Protein AF-A0A6N7E2S0-F1 (afdb_monomer)

pLDDT: mean 85.27, std 14.01, range [38.06, 98.56]

Radius of gyration: 25.87 Å; Cα contacts (8 Å, |Δi|>4): 387; chains: 1; bounding box: 48×72×71 Å

Mean predicted aligned error: 9.79 Å

Solvent-accessible surface area (backbone atoms only — not comparable to full-atom values): 15700 Å² total; per-residue (Å²): 113,74,71,59,54,52,53,56,53,53,55,59,57,65,67,62,62,73,73,77,69,73,84,81,82,52,72,70,38,47,31,33,34,60,43,82,45,88,30,70,85,23,30,22,38,38,34,27,32,28,68,41,76,43,97,89,60,28,34,32,25,41,54,78,48,70,50,85,25,82,53,61,70,76,70,43,47,59,34,22,24,50,99,86,67,46,78,66,82,51,63,16,62,67,74,55,52,91,58,70,87,60,70,78,40,90,48,43,32,32,41,38,59,49,92,39,54,40,89,47,52,92,93,61,84,82,83,60,57,63,59,52,33,51,51,53,53,52,38,55,74,69,65,44,84,93,71,53,63,66,60,53,52,48,32,45,54,43,24,53,76,58,75,43,50,57,42,40,70,23,48,52,48,53,43,37,48,51,56,19,44,27,42,91,85,79,61,50,70,52,56,48,32,66,17,37,67,34,44,37,54,39,50,55,50,52,52,48,55,37,67,77,32,61,65,54,37,53,50,62,68,36,95,77,57,60,60,70,68,34,55,75,32,40,37,47,36,40,38,46,54,39,51,51,51,50,49,55,52,50,52,54,42,68,73,47,76,46,86,84,26,58,68,66,45,49,51,47,38,54,50,52,42,43,75,70,71,50,89,129

Secondary structure (DSSP, 8-state):
-HHHHHHHHHHHHHT---------PPTT-EEEEEE--SSGGG-EEEEEEEEEE-TTSPEEEEEEEEE--TTTTTSSEEEEE-TTS-EEEEEHHHHH-S-TT----TTEEEEE-GGGEEE--TT-----HHHHHHHHHHHHHTT-TT--HHHHHHHHHHHHHTT-GGGHHHHHHHHHHHHHHB-TTT-PBPPHHHHHHHHHHHHHHHHHHHHH-HHHHHHHT-SS--HHHHHT-HHHHHHHHHHHHHHHHHHHHHHS--TTS-HHHHHHHHHHHHHHT---

Nearest PDB structures (foldseek):
  6w2v-assembly1_A  TM=3.972E-01  e=3.645E+00  synthetic construct
  8rqj-assembly1_A  TM=4.036E-01  e=6.658E+00  Thermochaetoides thermophila
  8pbw-assembly1_B  TM=3.859E-01  e=8.557E+00  Thermochaetoides thermophila

Sequence (280 aa):
MKKILMFSLLSVMLTAVSSAYAQQFKVNDTILIAFPANNIKDDAYIVGVVRKIRPNGDYQIAVQDFVEGHDYGISCQPIAVNSEGQDTGQSGWQIWGKDHTKLRTQGLDYIVPAKRAMPLRIGQLNFIDRYNVYVLYSRWKSNAPVLSIDRIKTAENDAKMAGISPMIPALEIAILDRQSYYDKVTGIPYQPEESIPHLVKLFDYIQTQLKQDPELNKLWRAKKRDWKKINESMKTYFLVDAIDQAVSNAEGCLSEDTEKADPKELKKLKSQLKALGIKI

Structure (mmCIF, N/CA/C/O backbone):
data_AF-A0A6N7E2S0-F1
#
_entry.id   AF-A0A6N7E2S0-F1
#
loop_
_atom_site.group_PDB
_atom_site.id
_atom_site.type_symbol
_atom_site.label_atom_id
_atom_site.label_alt_id
_atom_site.label_comp_id
_ato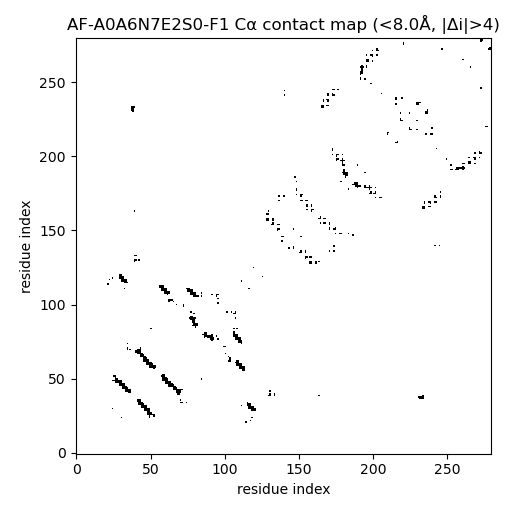m_site.label_asym_id
_atom_site.label_entity_id
_atom_site.label_seq_id
_atom_site.pdbx_PDB_ins_code
_atom_site.Cartn_x
_atom_site.Cartn_y
_atom_site.Cartn_z
_atom_site.occupancy
_atom_site.B_iso_or_equiv
_atom_site.auth_seq_id
_atom_site.auth_comp_id
_atom_site.auth_asym_id
_atom_site.auth_atom_id
_atom_site.pdbx_PDB_model_num
ATOM 1 N N . MET A 1 1 ? 13.378 54.778 -33.443 1.00 52.12 1 MET A N 1
ATOM 2 C CA . MET A 1 1 ? 14.353 53.658 -33.465 1.00 52.12 1 MET A CA 1
ATOM 3 C C . MET A 1 1 ? 14.404 52.853 -32.161 1.00 52.12 1 MET A C 1
ATOM 5 O O . MET A 1 1 ? 14.287 51.641 -32.244 1.00 52.12 1 MET A O 1
ATOM 9 N N . LYS A 1 2 ? 14.468 53.463 -30.962 1.00 49.75 2 LYS A N 1
ATOM 10 C CA . LYS A 1 2 ? 14.503 52.716 -29.677 1.00 49.75 2 LYS A CA 1
ATOM 11 C C . LYS A 1 2 ? 13.300 51.783 -29.411 1.00 49.75 2 LYS A C 1
ATOM 13 O O . LYS A 1 2 ? 13.490 50.702 -28.872 1.00 49.75 2 LYS A O 1
ATOM 18 N N . LYS A 1 3 ? 12.081 52.154 -29.831 1.00 49.88 3 LYS A N 1
ATOM 19 C CA . LYS A 1 3 ? 10.871 51.321 -29.642 1.00 49.88 3 LYS A CA 1
ATOM 20 C C . LYS A 1 3 ? 10.809 50.083 -30.551 1.00 49.88 3 LYS A C 1
ATOM 22 O O . LYS A 1 3 ? 10.234 49.081 -30.154 1.00 49.88 3 LYS A O 1
ATOM 27 N N . ILE A 1 4 ? 11.430 50.141 -31.733 1.00 54.78 4 ILE A N 1
ATOM 28 C CA . ILE A 1 4 ? 11.473 49.010 -32.676 1.00 54.78 4 ILE A CA 1
ATOM 29 C C . ILE A 1 4 ? 12.497 47.975 -32.190 1.00 54.78 4 ILE A C 1
ATOM 31 O O . ILE A 1 4 ? 12.202 46.788 -32.179 1.00 54.78 4 ILE A O 1
ATOM 35 N N . LEU A 1 5 ? 13.638 48.431 -31.654 1.00 52.94 5 LEU A N 1
ATOM 36 C CA . LEU A 1 5 ? 14.648 47.549 -31.059 1.00 52.94 5 LEU A CA 1
ATOM 37 C C . LEU A 1 5 ? 14.128 46.783 -29.824 1.00 52.94 5 LEU A C 1
ATOM 39 O O . LEU A 1 5 ? 14.454 45.612 -29.655 1.00 52.94 5 LEU A O 1
ATOM 43 N N . MET A 1 6 ? 13.293 47.414 -28.985 1.00 51.22 6 MET A N 1
ATOM 44 C CA . MET A 1 6 ? 12.678 46.746 -27.823 1.00 51.22 6 MET A CA 1
ATOM 45 C C . MET A 1 6 ? 11.666 45.665 -28.221 1.00 51.22 6 MET A C 1
ATOM 47 O O . MET A 1 6 ? 11.603 44.632 -27.562 1.00 51.22 6 MET A O 1
ATOM 51 N N . PHE A 1 7 ? 10.906 45.863 -29.303 1.00 54.53 7 PHE A N 1
ATOM 52 C CA . PHE A 1 7 ? 9.959 44.852 -29.789 1.00 54.53 7 PHE A CA 1
ATOM 53 C C . PHE A 1 7 ? 10.671 43.646 -30.417 1.00 54.53 7 PHE A C 1
ATOM 55 O O . PHE A 1 7 ? 10.254 42.506 -30.210 1.00 54.53 7 PHE A O 1
ATOM 62 N N . SER A 1 8 ? 11.790 43.868 -31.112 1.00 56.91 8 SER A N 1
ATOM 63 C CA . SER A 1 8 ? 12.621 42.784 -31.650 1.00 56.91 8 SER A CA 1
ATOM 64 C C . SER A 1 8 ? 13.270 41.943 -30.544 1.00 56.91 8 SER A C 1
ATOM 66 O O . SER A 1 8 ? 13.292 40.720 -30.649 1.00 56.91 8 SER A O 1
ATOM 68 N N . LEU A 1 9 ? 13.731 42.569 -29.453 1.00 53.62 9 LEU A N 1
ATOM 69 C CA . LEU A 1 9 ? 14.332 41.850 -28.321 1.00 53.62 9 LEU A CA 1
ATOM 70 C C . LEU A 1 9 ? 13.310 40.994 -27.552 1.00 53.62 9 LEU A C 1
ATOM 72 O O . LEU A 1 9 ? 13.627 39.883 -27.133 1.00 53.62 9 LEU A O 1
ATOM 76 N N . LEU A 1 10 ? 12.074 41.487 -27.403 1.00 53.94 10 LEU A N 1
ATOM 77 C CA . LEU A 1 10 ? 11.001 40.757 -26.720 1.00 53.94 10 LEU A CA 1
ATOM 78 C C . LEU A 1 10 ? 10.537 39.532 -27.528 1.00 53.94 10 LEU A C 1
ATOM 80 O O . LEU A 1 10 ? 10.230 38.489 -26.958 1.00 53.94 10 LEU A O 1
ATOM 84 N N . SER A 1 11 ? 10.559 39.635 -28.860 1.00 56.00 11 SER A N 1
ATOM 85 C CA . SER A 1 11 ? 10.184 38.547 -29.776 1.00 56.00 11 SER A CA 1
ATOM 86 C C . SER A 1 11 ? 11.201 37.397 -29.762 1.00 56.00 11 SER A C 1
ATOM 88 O O . SER A 1 11 ? 10.815 36.234 -29.815 1.00 56.00 11 SER A O 1
ATOM 90 N N . VAL A 1 12 ? 12.496 37.712 -29.628 1.00 55.66 12 VAL A N 1
ATOM 91 C CA . VAL A 1 12 ? 13.579 36.714 -29.531 1.00 55.66 12 VAL A CA 1
ATOM 92 C C . VAL A 1 12 ? 13.605 36.038 -28.152 1.00 55.66 12 VAL A C 1
ATOM 94 O O . VAL A 1 12 ? 13.902 34.847 -28.057 1.00 55.66 12 VAL A O 1
ATOM 97 N N . MET A 1 13 ? 13.221 36.745 -27.081 1.00 50.50 13 MET A N 1
ATOM 98 C CA . MET A 1 13 ? 13.070 36.126 -25.756 1.00 50.50 13 MET A CA 1
ATOM 99 C C . MET A 1 13 ? 11.834 35.222 -25.643 1.00 50.50 13 MET A C 1
ATOM 101 O O . MET A 1 13 ? 11.891 34.229 -24.923 1.00 50.50 13 MET A O 1
ATOM 105 N N . LEU A 1 14 ? 10.756 35.487 -26.392 1.00 49.88 14 LEU A N 1
ATOM 106 C CA . LEU A 1 14 ? 9.590 34.594 -26.432 1.00 49.88 14 LEU A CA 1
ATOM 107 C C . LEU A 1 14 ? 9.806 33.314 -27.252 1.00 49.88 14 LEU A C 1
ATOM 109 O O . LEU A 1 14 ? 9.026 32.385 -27.101 1.00 49.88 14 LEU A O 1
ATOM 113 N N . THR A 1 15 ? 10.848 33.214 -28.080 1.00 48.97 15 THR A N 1
ATOM 114 C CA . THR A 1 15 ? 11.211 31.954 -28.765 1.00 48.97 15 THR A CA 1
ATOM 115 C C . THR A 1 15 ? 12.178 31.083 -27.965 1.00 48.97 15 THR A C 1
ATOM 117 O O . THR A 1 15 ? 12.419 29.939 -28.333 1.00 48.97 15 THR A O 1
ATOM 120 N N . ALA A 1 16 ? 12.699 31.594 -26.847 1.00 45.31 16 ALA A N 1
ATOM 121 C CA . ALA A 1 16 ? 13.483 30.829 -25.883 1.00 45.31 16 ALA A CA 1
ATOM 122 C C . ALA A 1 16 ? 12.598 30.184 -24.800 1.00 45.31 16 ALA A C 1
ATOM 124 O O . ALA A 1 16 ? 13.078 29.883 -23.704 1.00 45.31 16 ALA A O 1
ATOM 125 N N . VAL A 1 17 ? 11.309 29.940 -25.092 1.00 44.56 17 VAL A N 1
ATOM 126 C CA . VAL A 1 17 ? 10.555 28.934 -24.337 1.00 44.56 17 VAL A CA 1
ATOM 127 C C . VAL A 1 17 ? 11.281 27.636 -24.613 1.00 44.56 17 VAL A C 1
ATOM 129 O O . VAL A 1 17 ? 11.235 27.105 -25.719 1.00 44.56 17 VAL A O 1
ATOM 132 N N . SER A 1 18 ? 12.046 27.202 -23.620 1.00 38.62 18 SER A N 1
ATOM 133 C CA . SER A 1 18 ? 12.732 25.929 -23.627 1.00 38.62 18 SER A CA 1
ATOM 134 C C . SER A 1 18 ? 11.681 24.883 -23.957 1.00 38.62 18 SER A C 1
ATOM 136 O O . SER A 1 18 ? 10.869 24.527 -23.105 1.00 38.62 18 SER A O 1
ATOM 138 N N . SER A 1 19 ? 11.652 24.423 -25.208 1.00 39.06 19 SER A N 1
ATOM 139 C CA . SER A 1 19 ? 11.077 23.131 -25.522 1.00 39.06 19 SER A CA 1
ATOM 140 C C . SER A 1 19 ? 11.798 22.196 -24.572 1.00 39.06 19 SER A C 1
ATOM 142 O O . SER A 1 19 ? 13.008 22.011 -24.706 1.00 39.06 19 SER A O 1
ATOM 144 N N . ALA A 1 20 ? 11.097 21.750 -23.529 1.00 38.06 20 ALA A N 1
ATOM 145 C CA . ALA A 1 20 ? 11.575 20.729 -22.625 1.00 38.06 20 ALA A CA 1
ATOM 146 C C . ALA A 1 20 ? 11.916 19.548 -23.529 1.00 38.06 20 ALA A C 1
ATOM 148 O O . ALA A 1 20 ? 11.024 18.832 -23.982 1.00 38.06 20 ALA A O 1
ATOM 149 N N . TYR A 1 21 ? 13.185 19.453 -23.929 1.00 42.97 21 TYR A N 1
ATOM 150 C CA . TYR A 1 21 ? 13.652 18.407 -24.811 1.00 42.97 21 TYR A CA 1
ATOM 151 C C . TYR A 1 21 ? 13.386 17.127 -24.038 1.00 42.97 21 TYR A C 1
ATOM 153 O O . TYR A 1 21 ? 14.026 16.879 -23.015 1.00 42.97 21 TYR A O 1
ATOM 161 N N . ALA A 1 22 ? 12.383 16.365 -24.483 1.00 52.69 22 ALA A N 1
ATOM 162 C CA . ALA A 1 22 ? 12.165 15.016 -24.003 1.00 52.69 22 ALA A CA 1
ATOM 163 C C . ALA A 1 22 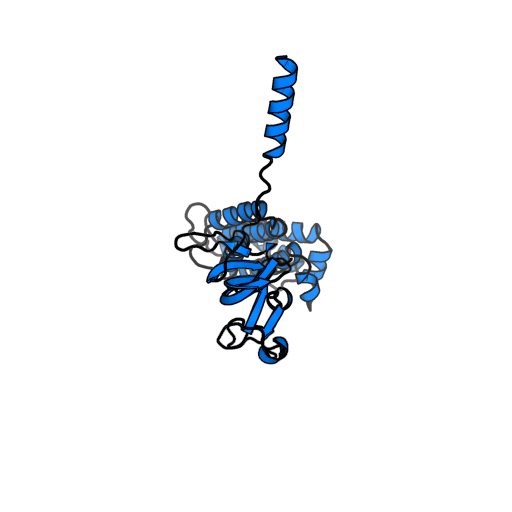? 13.526 14.327 -24.057 1.00 52.69 22 ALA A C 1
ATOM 165 O O . ALA A 1 22 ? 14.177 14.328 -25.104 1.00 52.69 22 ALA A O 1
ATOM 166 N N . GLN A 1 23 ? 14.007 13.866 -22.905 1.00 63.34 23 GLN A N 1
ATOM 167 C CA . GLN A 1 23 ? 15.362 13.361 -22.794 1.00 63.34 23 GLN A CA 1
ATOM 168 C C . GLN A 1 23 ? 15.546 12.209 -23.790 1.00 63.34 23 GLN A C 1
ATOM 170 O O . GLN A 1 23 ? 14.876 11.182 -23.695 1.00 63.34 23 GLN A O 1
ATOM 175 N N . GLN A 1 24 ? 16.411 12.413 -24.785 1.00 77.00 24 GLN A N 1
ATOM 176 C CA . GLN A 1 24 ? 16.708 11.403 -25.794 1.00 77.00 24 GLN A CA 1
ATOM 177 C C . GLN A 1 24 ? 17.819 10.500 -25.264 1.00 77.00 24 GLN A C 1
ATOM 179 O O . GLN A 1 24 ? 18.938 10.959 -25.022 1.00 77.00 24 GLN A O 1
ATOM 184 N N . PHE A 1 25 ? 17.492 9.227 -25.060 1.00 89.62 25 PHE A N 1
ATOM 185 C CA . PHE A 1 25 ? 18.454 8.205 -24.656 1.00 89.62 25 PHE A CA 1
ATOM 186 C C . PHE A 1 25 ? 19.205 7.670 -25.873 1.00 89.62 25 PHE A C 1
ATOM 188 O O . PHE A 1 25 ? 18.681 7.655 -26.988 1.00 89.62 25 PHE A O 1
ATOM 195 N N . LYS A 1 26 ? 20.442 7.229 -25.662 1.00 92.12 26 LYS A N 1
ATOM 196 C CA . LYS A 1 26 ? 21.287 6.600 -26.679 1.00 92.12 26 LYS A CA 1
ATOM 197 C C . LYS A 1 26 ? 21.272 5.086 -26.521 1.00 92.12 26 LYS A C 1
ATOM 199 O O . LYS A 1 26 ? 20.950 4.554 -25.464 1.00 92.12 26 LYS A O 1
ATOM 204 N N . VAL A 1 27 ? 21.668 4.386 -27.581 1.00 92.56 27 VAL A N 1
ATOM 205 C CA . VAL A 1 27 ? 21.967 2.952 -27.490 1.00 92.56 27 VAL A CA 1
ATOM 206 C C . VAL A 1 27 ? 23.036 2.731 -26.415 1.00 92.56 27 VAL A C 1
ATOM 208 O O . VAL A 1 27 ? 24.017 3.471 -26.352 1.00 92.56 27 VAL A O 1
ATOM 211 N N . ASN A 1 28 ? 22.829 1.701 -25.599 1.00 92.19 28 ASN A N 1
ATOM 212 C CA . ASN A 1 28 ? 23.569 1.321 -24.398 1.00 92.19 28 ASN A CA 1
ATOM 213 C C . ASN A 1 28 ? 23.350 2.191 -23.150 1.00 92.19 28 ASN A C 1
ATOM 215 O O . ASN A 1 28 ? 23.947 1.889 -22.118 1.00 92.19 28 ASN A O 1
ATOM 219 N N . ASP A 1 29 ? 22.476 3.201 -23.186 1.00 92.38 29 ASP A N 1
ATOM 220 C CA . ASP A 1 29 ? 22.072 3.883 -21.953 1.00 92.38 29 ASP A CA 1
ATOM 221 C C . ASP A 1 29 ? 21.246 2.937 -21.068 1.00 92.38 29 ASP A C 1
ATOM 223 O O . ASP A 1 29 ? 20.324 2.263 -21.543 1.00 92.38 29 ASP A O 1
ATOM 227 N N . THR A 1 30 ? 21.544 2.930 -19.767 1.00 92.25 30 THR A N 1
ATOM 228 C CA . THR A 1 30 ? 20.662 2.347 -18.752 1.00 92.25 30 THR A CA 1
ATOM 229 C C . THR A 1 30 ? 19.558 3.345 -18.412 1.00 92.25 30 THR A C 1
ATOM 231 O O . THR A 1 30 ? 19.814 4.509 -18.087 1.00 92.25 30 THR A O 1
ATOM 234 N N . ILE A 1 31 ? 18.315 2.880 -18.476 1.00 91.44 31 ILE A N 1
ATOM 235 C CA . ILE A 1 31 ? 17.121 3.683 -18.228 1.00 91.44 31 ILE A CA 1
ATOM 236 C C . ILE A 1 31 ? 16.195 2.992 -17.230 1.00 91.44 31 ILE A C 1
ATOM 238 O O . ILE A 1 31 ? 16.141 1.764 -17.147 1.00 91.44 31 ILE A O 1
ATOM 242 N N . LEU A 1 32 ? 15.455 3.806 -16.481 1.00 89.69 32 LEU A N 1
ATOM 243 C CA . LEU A 1 32 ? 14.336 3.382 -15.646 1.00 89.69 32 LEU A CA 1
ATOM 244 C C . LEU A 1 32 ? 13.040 3.625 -16.422 1.00 89.69 32 LEU A C 1
ATOM 246 O O . LEU A 1 32 ? 12.856 4.703 -16.980 1.00 89.69 32 LEU A O 1
ATOM 250 N N . ILE A 1 33 ? 12.131 2.659 -16.443 1.00 87.88 33 ILE A N 1
ATOM 251 C CA . ILE A 1 33 ? 10.822 2.788 -17.078 1.00 87.88 33 ILE A CA 1
ATOM 252 C C . ILE A 1 33 ? 9.744 2.596 -16.022 1.00 87.88 33 ILE A C 1
ATOM 254 O O . ILE A 1 33 ? 9.699 1.552 -15.372 1.00 87.88 33 ILE A O 1
ATOM 258 N N . ALA A 1 34 ? 8.880 3.597 -15.867 1.00 84.50 34 ALA A N 1
ATOM 259 C CA . ALA A 1 34 ? 7.784 3.567 -14.906 1.00 84.50 34 ALA A CA 1
ATOM 260 C C . ALA A 1 34 ? 6.457 3.182 -15.573 1.00 84.50 34 ALA A C 1
ATOM 262 O O . ALA A 1 34 ? 6.039 3.784 -16.569 1.00 84.50 34 ALA A O 1
ATOM 263 N N . PHE A 1 35 ? 5.763 2.213 -14.980 1.00 81.19 35 PHE A N 1
ATOM 264 C CA . PHE A 1 35 ? 4.442 1.747 -15.390 1.00 81.19 35 PHE A CA 1
ATOM 265 C C . PHE A 1 35 ? 3.449 1.954 -14.244 1.00 81.19 35 PHE A C 1
ATOM 267 O O . PHE A 1 35 ? 3.116 0.999 -13.542 1.00 81.19 35 PHE A O 1
ATOM 274 N N . PRO A 1 36 ? 2.998 3.203 -14.012 1.00 77.12 36 PRO A N 1
ATOM 275 C CA . PRO A 1 36 ? 2.003 3.460 -12.986 1.00 77.12 36 PRO A CA 1
ATOM 276 C C . PRO A 1 36 ? 0.673 2.823 -13.393 1.00 77.12 36 PRO A C 1
ATOM 278 O O . PRO A 1 36 ? 0.191 3.043 -14.509 1.00 77.12 36 PRO A O 1
ATOM 281 N N . ALA A 1 37 ? 0.084 2.071 -12.474 1.00 78.50 37 ALA A N 1
ATOM 282 C CA . ALA A 1 37 ? -1.241 1.496 -12.608 1.00 78.50 37 ALA A CA 1
ATOM 283 C C . ALA A 1 37 ? -2.286 2.384 -11.910 1.00 78.50 37 ALA A C 1
ATOM 285 O O . ALA A 1 37 ? -1.973 3.323 -11.164 1.00 78.50 37 ALA A O 1
ATOM 286 N N . ASN A 1 38 ? -3.565 2.072 -12.133 1.00 76.75 38 ASN A N 1
ATOM 287 C CA . ASN A 1 38 ? -4.661 2.725 -11.410 1.00 76.75 38 ASN A CA 1
ATOM 288 C C . ASN A 1 38 ? -4.583 2.446 -9.901 1.00 76.75 38 ASN A C 1
ATOM 290 O O . ASN A 1 38 ? -4.895 3.319 -9.092 1.00 76.75 38 ASN A O 1
ATOM 294 N N . ASN A 1 39 ? -4.148 1.240 -9.529 1.00 81.81 39 ASN A N 1
ATOM 295 C CA . ASN A 1 39 ? -3.872 0.852 -8.155 1.00 81.81 39 ASN A CA 1
ATOM 296 C C . ASN A 1 39 ? -2.362 0.695 -7.968 1.00 81.81 39 ASN A C 1
ATOM 298 O O . ASN A 1 39 ? -1.724 -0.117 -8.626 1.00 81.81 39 ASN A O 1
ATOM 302 N N . ILE A 1 40 ? -1.800 1.461 -7.041 1.00 83.25 40 ILE A N 1
ATOM 303 C CA . ILE A 1 40 ? -0.356 1.559 -6.820 1.00 83.25 40 ILE A CA 1
ATOM 304 C C . ILE A 1 40 ? 0.337 0.240 -6.469 1.00 83.25 40 ILE A C 1
ATOM 306 O O . ILE A 1 40 ? 1.521 0.083 -6.743 1.00 83.25 40 ILE A O 1
ATOM 310 N N . LYS A 1 41 ? -0.385 -0.718 -5.871 1.00 80.19 41 LYS A N 1
ATOM 311 C CA . LYS A 1 41 ? 0.162 -2.046 -5.548 1.00 80.19 41 LYS A CA 1
ATOM 312 C C . LYS A 1 41 ? 0.568 -2.816 -6.811 1.00 80.19 41 LYS A C 1
ATOM 314 O O . LYS A 1 41 ? 1.289 -3.803 -6.730 1.00 80.19 41 LYS A O 1
ATOM 319 N N . ASP A 1 42 ? 0.029 -2.382 -7.949 1.00 78.50 42 ASP A N 1
ATOM 320 C CA . ASP A 1 42 ? 0.222 -2.964 -9.264 1.00 78.50 42 ASP A CA 1
ATOM 321 C C . ASP A 1 42 ? 1.180 -2.128 -10.126 1.00 78.50 42 ASP A C 1
ATOM 323 O O . ASP A 1 42 ? 1.437 -2.512 -11.268 1.00 78.50 42 ASP A O 1
ATOM 327 N N . ASP A 1 43 ? 1.718 -1.018 -9.592 1.00 80.25 43 ASP A N 1
ATOM 328 C CA . ASP A 1 43 ? 2.776 -0.251 -10.249 1.00 80.25 43 ASP A CA 1
ATOM 329 C C . ASP A 1 43 ? 3.973 -1.173 -10.515 1.00 80.25 43 ASP A C 1
ATOM 331 O O . ASP A 1 43 ? 4.419 -1.911 -9.636 1.00 80.25 43 ASP A O 1
ATOM 335 N N . ALA A 1 44 ? 4.522 -1.091 -11.723 1.00 81.00 44 ALA A N 1
ATOM 336 C CA . ALA A 1 44 ? 5.714 -1.833 -12.107 1.00 81.00 44 ALA A CA 1
ATOM 337 C C . ALA A 1 44 ? 6.816 -0.885 -12.578 1.00 81.00 44 ALA A C 1
ATOM 339 O O . ALA A 1 44 ? 6.562 0.199 -13.116 1.00 81.00 44 ALA A O 1
ATOM 340 N N . TYR A 1 45 ? 8.060 -1.320 -12.407 1.00 83.94 45 TYR A N 1
ATOM 341 C CA . TYR A 1 45 ? 9.234 -0.567 -12.829 1.00 83.94 45 TYR A CA 1
ATOM 342 C C . TYR A 1 45 ? 10.219 -1.508 -13.500 1.00 83.94 45 TYR A C 1
ATOM 344 O O . TYR A 1 45 ? 10.442 -2.616 -13.018 1.00 83.94 45 TYR A O 1
ATOM 352 N N . ILE A 1 46 ? 10.815 -1.066 -14.601 1.00 87.00 46 ILE A N 1
ATOM 353 C CA . ILE A 1 46 ? 11.841 -1.821 -15.318 1.00 87.00 46 ILE A CA 1
ATOM 354 C C . ILE A 1 46 ? 13.127 -1.007 -15.325 1.00 87.00 46 ILE A C 1
ATOM 356 O O . ILE A 1 46 ? 13.111 0.178 -15.648 1.00 87.00 46 ILE A O 1
ATOM 360 N N . VAL A 1 47 ? 14.245 -1.659 -15.031 1.00 89.69 47 VAL A N 1
ATOM 361 C CA . VAL A 1 47 ? 15.580 -1.170 -15.369 1.00 89.69 47 VAL A CA 1
ATOM 362 C C . VAL A 1 47 ? 16.039 -1.917 -16.612 1.00 89.69 47 VAL A C 1
ATOM 364 O O . VAL A 1 47 ? 16.105 -3.148 -16.626 1.00 89.69 47 VAL A O 1
ATOM 367 N N . GLY A 1 48 ? 16.338 -1.177 -17.675 1.00 90.94 48 GLY A N 1
ATOM 368 C CA . GLY A 1 48 ? 16.725 -1.759 -18.954 1.00 90.94 48 GLY A CA 1
ATOM 369 C C . GLY A 1 48 ? 17.833 -0.989 -19.649 1.00 90.94 48 GLY A C 1
ATOM 370 O O . GLY A 1 48 ? 18.082 0.177 -19.356 1.00 90.94 48 GLY A O 1
ATOM 371 N N . VAL A 1 49 ? 18.489 -1.658 -20.594 1.00 93.56 49 VAL A N 1
ATOM 372 C CA . VAL A 1 49 ? 19.503 -1.064 -21.470 1.00 93.56 49 VAL A CA 1
ATOM 373 C C . VAL A 1 49 ? 18.902 -0.852 -22.845 1.00 93.56 49 VAL A C 1
ATOM 375 O O . VAL A 1 49 ? 18.378 -1.794 -23.441 1.00 93.56 49 VAL A O 1
ATOM 378 N N . VAL A 1 50 ? 19.004 0.368 -23.369 1.00 93.69 50 VAL A N 1
ATOM 379 C CA . VAL A 1 50 ? 18.531 0.696 -24.717 1.00 93.69 50 VAL A CA 1
ATOM 380 C C . VAL A 1 50 ? 19.361 -0.064 -25.748 1.00 93.69 50 VAL A C 1
ATOM 382 O O . VAL A 1 50 ? 20.560 0.153 -25.883 1.00 93.69 50 VAL A O 1
ATOM 385 N N . ARG A 1 51 ? 18.721 -0.941 -26.519 1.00 93.12 51 ARG A N 1
ATOM 386 C CA . ARG A 1 51 ? 19.342 -1.657 -27.643 1.00 93.12 51 ARG A CA 1
ATOM 387 C C . ARG A 1 51 ? 19.138 -0.926 -28.957 1.00 93.12 51 ARG A C 1
ATOM 389 O O . ARG A 1 51 ? 20.047 -0.857 -29.779 1.00 93.12 51 ARG A O 1
ATOM 396 N N . LYS A 1 52 ? 17.950 -0.352 -29.147 1.00 92.44 52 LYS A N 1
ATOM 397 C CA . LYS A 1 52 ? 17.584 0.349 -30.378 1.00 92.44 52 LYS A CA 1
ATOM 398 C C . LYS A 1 52 ? 16.568 1.449 -30.098 1.00 92.44 52 LYS A C 1
ATOM 400 O O . LYS A 1 52 ? 15.692 1.296 -29.252 1.00 92.44 52 LYS A O 1
ATOM 405 N N . ILE A 1 53 ? 16.666 2.534 -30.859 1.00 92.31 53 ILE A N 1
ATOM 406 C CA . ILE A 1 53 ? 15.652 3.590 -30.922 1.00 92.31 53 ILE A CA 1
ATOM 407 C C . ILE A 1 53 ? 14.788 3.304 -32.153 1.00 92.31 53 ILE A C 1
ATOM 409 O O . ILE A 1 53 ? 15.305 3.167 -33.266 1.00 92.31 53 ILE A O 1
ATOM 413 N N . ARG A 1 54 ? 13.483 3.121 -31.954 1.00 89.81 54 ARG A N 1
ATOM 414 C CA . ARG A 1 54 ? 12.521 2.818 -33.021 1.00 89.81 54 ARG A CA 1
ATOM 415 C C . ARG A 1 54 ? 12.183 4.100 -33.811 1.00 89.81 54 ARG A C 1
ATOM 417 O O . ARG A 1 54 ? 12.305 5.198 -33.270 1.00 89.81 54 ARG A O 1
ATOM 424 N N . PRO A 1 55 ? 11.703 3.999 -35.068 1.00 89.56 55 PRO A N 1
ATOM 425 C CA . PRO A 1 55 ? 11.339 5.174 -35.874 1.00 89.56 55 PRO A CA 1
ATOM 426 C C . PRO A 1 55 ? 10.254 6.064 -35.252 1.00 89.56 55 PRO A C 1
ATOM 428 O O . PRO A 1 55 ? 10.225 7.263 -35.503 1.00 89.56 55 PRO A O 1
ATOM 431 N N . ASN A 1 56 ? 9.372 5.487 -34.430 1.00 87.88 56 ASN A N 1
ATOM 432 C CA . ASN A 1 56 ? 8.335 6.212 -33.693 1.00 87.88 56 ASN A CA 1
ATOM 433 C C . ASN A 1 56 ? 8.858 6.897 -32.411 1.00 87.88 56 ASN A C 1
ATOM 435 O O . ASN A 1 56 ? 8.074 7.506 -31.690 1.00 87.88 56 ASN A O 1
ATOM 439 N N . GLY A 1 57 ? 10.158 6.790 -32.121 1.00 88.81 57 GLY A N 1
ATOM 440 C CA . GLY A 1 57 ? 10.811 7.366 -30.947 1.00 88.81 57 GLY A CA 1
ATOM 441 C C . GLY A 1 57 ? 10.857 6.452 -29.723 1.00 88.81 57 GLY A C 1
ATOM 442 O O . GLY A 1 57 ? 11.584 6.769 -28.788 1.00 88.81 57 GLY A O 1
ATOM 443 N N . ASP A 1 58 ? 10.143 5.324 -29.723 1.00 91.69 58 ASP A N 1
ATOM 444 C CA . ASP A 1 58 ? 10.148 4.377 -28.605 1.00 91.69 58 ASP A CA 1
ATOM 445 C C . ASP A 1 58 ? 11.464 3.602 -28.501 1.00 91.69 58 ASP A C 1
ATOM 447 O O . ASP A 1 58 ? 12.234 3.481 -29.460 1.00 91.69 58 ASP A O 1
ATOM 451 N N . TYR A 1 59 ? 11.710 3.027 -27.328 1.00 92.75 59 TYR A N 1
ATOM 452 C CA . TYR A 1 59 ? 12.941 2.296 -27.059 1.00 92.75 59 TYR A CA 1
ATOM 453 C C . TYR A 1 59 ? 12.696 0.792 -27.099 1.00 92.75 59 TYR A C 1
ATOM 455 O O . TYR A 1 59 ? 11.743 0.290 -26.511 1.00 92.75 59 TYR A O 1
ATOM 463 N N . GLN A 1 60 ? 13.582 0.069 -27.777 1.00 93.56 60 GLN A N 1
ATOM 464 C CA . GLN A 1 60 ? 13.762 -1.367 -27.597 1.00 93.56 60 GLN A CA 1
ATOM 465 C C . GLN A 1 60 ? 14.803 -1.566 -26.499 1.00 93.56 60 GLN A C 1
ATOM 467 O O . GLN A 1 60 ? 15.922 -1.053 -26.617 1.00 93.56 60 GLN A O 1
ATOM 472 N N . ILE A 1 61 ? 14.446 -2.299 -25.449 1.00 92.94 61 ILE A N 1
ATOM 473 C CA . ILE A 1 61 ? 15.296 -2.505 -24.279 1.00 92.94 61 ILE A CA 1
ATOM 474 C C . ILE A 1 61 ? 15.537 -3.982 -23.991 1.00 92.94 61 ILE A C 1
ATOM 476 O O . ILE A 1 61 ? 14.634 -4.805 -24.135 1.00 92.94 61 ILE A O 1
ATOM 480 N N . ALA A 1 62 ? 16.732 -4.272 -23.485 1.00 92.38 62 ALA A N 1
ATOM 481 C CA . ALA A 1 62 ? 17.018 -5.509 -22.770 1.00 92.38 62 ALA A CA 1
ATOM 482 C C . ALA A 1 62 ? 16.815 -5.267 -21.266 1.00 92.38 62 ALA A C 1
ATOM 484 O O . ALA A 1 62 ? 17.406 -4.338 -20.707 1.00 92.38 62 ALA A O 1
ATOM 485 N N . VAL A 1 63 ? 15.984 -6.079 -20.609 1.00 90.50 63 VAL A N 1
ATOM 486 C CA . VAL A 1 63 ? 15.665 -5.928 -19.178 1.00 90.50 63 VAL A CA 1
ATOM 487 C C . VAL A 1 63 ? 16.813 -6.450 -18.315 1.00 90.50 63 VAL A C 1
ATOM 489 O O . VAL A 1 63 ? 17.249 -7.589 -18.474 1.00 90.50 63 VAL A O 1
ATOM 492 N N . GLN A 1 64 ? 17.285 -5.624 -17.382 1.00 88.56 64 GLN A N 1
ATOM 493 C CA . GLN A 1 64 ? 18.297 -5.993 -16.387 1.00 88.56 64 GLN A CA 1
ATOM 494 C C . GLN A 1 64 ? 17.661 -6.349 -15.046 1.00 88.56 64 GLN A C 1
ATOM 496 O O . GLN A 1 64 ? 18.019 -7.358 -14.439 1.00 88.56 64 GLN A O 1
ATOM 501 N N . ASP A 1 65 ? 16.704 -5.533 -14.610 1.00 84.69 65 ASP A N 1
ATOM 502 C CA . ASP A 1 65 ? 16.008 -5.693 -13.340 1.00 84.69 65 ASP A CA 1
ATOM 503 C C . ASP A 1 65 ? 14.576 -5.164 -13.443 1.00 84.69 65 ASP A C 1
ATOM 505 O O . ASP A 1 65 ? 14.254 -4.389 -14.349 1.00 84.69 65 ASP A O 1
ATOM 509 N N . PHE A 1 66 ? 13.703 -5.601 -12.543 1.00 81.81 66 PHE A N 1
ATOM 510 C CA . PHE A 1 66 ? 12.321 -5.147 -12.500 1.00 81.81 66 PHE A CA 1
ATOM 511 C C . PHE A 1 66 ? 11.713 -5.313 -11.108 1.00 81.81 66 PHE A C 1
ATOM 513 O O . PHE A 1 66 ? 12.039 -6.238 -10.369 1.00 81.81 66 PHE A O 1
ATOM 520 N N . VAL A 1 67 ? 10.789 -4.416 -10.774 1.00 74.94 67 VAL A N 1
ATOM 521 C CA . VAL A 1 67 ? 9.910 -4.548 -9.609 1.00 74.94 67 VAL A CA 1
ATOM 522 C C . VAL A 1 67 ? 8.566 -5.072 -10.101 1.00 74.94 67 VAL A C 1
ATOM 524 O O . VAL A 1 67 ? 7.946 -4.465 -10.979 1.00 74.94 67 VAL A O 1
ATOM 527 N N . GLU A 1 68 ? 8.144 -6.212 -9.556 1.00 67.06 68 GLU A N 1
ATOM 528 C CA . GLU A 1 68 ? 6.883 -6.874 -9.900 1.00 67.06 68 GLU A CA 1
ATOM 529 C C . GLU A 1 68 ? 5.654 -6.061 -9.442 1.00 67.06 68 GLU A C 1
ATOM 531 O O . GLU A 1 68 ? 5.569 -5.648 -8.288 1.00 67.06 68 GLU A O 1
ATOM 536 N N . GLY A 1 69 ? 4.675 -5.903 -10.341 1.00 62.62 69 GLY A N 1
ATOM 537 C CA . GLY A 1 69 ? 3.327 -5.353 -10.112 1.00 62.62 69 GLY A CA 1
ATOM 538 C C . GLY A 1 69 ? 2.345 -5.953 -11.136 1.00 62.62 69 GLY A C 1
ATOM 539 O O . GLY A 1 69 ? 2.791 -6.424 -12.170 1.00 62.62 69 GLY A O 1
ATOM 540 N N . HIS A 1 70 ? 1.025 -6.020 -10.912 1.00 53.94 70 HIS A N 1
ATOM 541 C CA . HIS A 1 70 ? 0.129 -6.797 -11.809 1.00 53.94 70 HIS A CA 1
ATOM 542 C C . HIS A 1 70 ? 0.109 -6.362 -13.293 1.00 53.94 70 HIS A C 1
ATOM 544 O O . HIS A 1 70 ? -0.327 -7.151 -14.130 1.00 53.94 70 HIS A O 1
ATOM 550 N N . ASP A 1 71 ? 0.541 -5.142 -13.640 1.00 49.75 71 ASP A N 1
ATOM 551 C CA . ASP A 1 71 ? 0.318 -4.554 -14.975 1.00 49.75 71 ASP A CA 1
ATOM 552 C C . ASP A 1 71 ? 1.531 -4.626 -15.939 1.00 49.75 71 ASP A C 1
ATOM 554 O O . ASP A 1 71 ? 1.514 -4.049 -17.033 1.00 49.75 71 ASP A O 1
ATOM 558 N N . TYR A 1 72 ? 2.605 -5.356 -15.591 1.00 53.53 72 TYR A N 1
ATOM 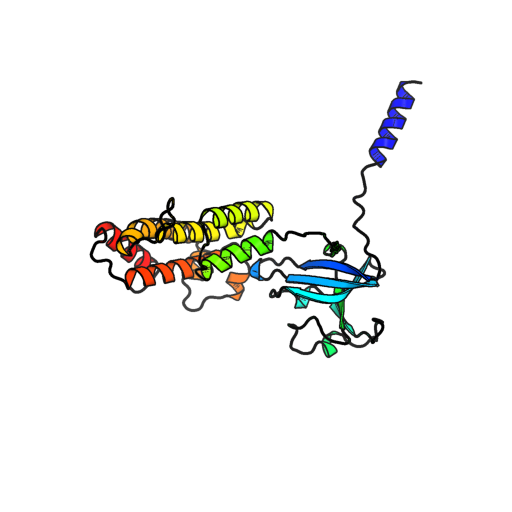559 C CA . TYR A 1 72 ? 3.814 -5.430 -16.439 1.00 53.53 72 TYR A CA 1
ATOM 560 C C . TYR A 1 72 ? 3.615 -6.189 -17.762 1.00 53.53 72 TYR A C 1
ATOM 562 O O . TYR A 1 72 ? 4.423 -6.037 -18.672 1.00 53.53 72 TYR A O 1
ATOM 570 N N . GLY A 1 73 ? 2.547 -6.984 -17.897 1.00 47.53 73 GLY A N 1
ATOM 571 C CA . GLY A 1 73 ? 2.276 -7.793 -19.092 1.00 47.53 73 GLY A CA 1
ATOM 572 C C . GLY A 1 73 ? 1.688 -7.028 -20.281 1.00 47.53 73 GLY A C 1
ATOM 573 O O . GLY A 1 73 ? 1.798 -7.483 -21.415 1.00 47.53 73 GLY A O 1
ATOM 574 N N . ILE A 1 74 ? 1.041 -5.885 -20.033 1.00 52.53 74 ILE A N 1
ATOM 575 C CA . ILE A 1 74 ? 0.244 -5.155 -21.039 1.00 52.53 74 ILE A CA 1
ATOM 576 C C . ILE A 1 74 ? 0.980 -3.904 -21.534 1.00 52.53 74 ILE A C 1
ATOM 578 O O . ILE A 1 74 ? 0.730 -3.405 -22.630 1.00 52.53 74 ILE A O 1
ATOM 582 N N . SER A 1 75 ? 1.910 -3.390 -20.728 1.00 61.16 75 SER A N 1
ATOM 583 C CA . SER A 1 75 ? 2.543 -2.095 -20.973 1.00 61.16 75 SER A CA 1
ATOM 584 C C . SER A 1 75 ? 3.848 -2.143 -21.778 1.00 61.16 75 SER A C 1
ATOM 586 O O . SER A 1 75 ? 4.351 -1.079 -22.153 1.00 61.16 75 SER A O 1
ATOM 588 N N . CYS A 1 76 ? 4.393 -3.331 -22.050 1.00 71.81 76 CYS A N 1
ATOM 589 C CA . CYS A 1 76 ? 5.561 -3.534 -22.903 1.00 71.81 76 CYS A CA 1
ATOM 590 C C . CYS A 1 76 ? 5.262 -4.584 -23.986 1.00 71.81 76 CYS A C 1
ATOM 592 O O . CYS A 1 76 ? 4.503 -5.525 -23.765 1.00 71.81 76 CYS A O 1
ATOM 594 N N . GLN A 1 77 ? 5.830 -4.406 -25.182 1.00 83.12 77 GLN A N 1
ATOM 595 C CA . GLN A 1 77 ? 5.654 -5.358 -26.284 1.00 83.12 77 GLN A CA 1
ATOM 596 C C . GLN A 1 77 ? 6.896 -6.254 -26.387 1.00 83.12 77 GLN A C 1
ATOM 598 O O . GLN A 1 77 ? 7.955 -5.728 -26.743 1.00 83.12 77 GLN A O 1
ATOM 603 N N . PRO A 1 78 ? 6.802 -7.571 -26.120 1.00 86.44 78 PRO A N 1
ATOM 604 C CA . PRO A 1 78 ? 7.930 -8.482 -26.271 1.00 86.44 78 PRO A CA 1
ATOM 605 C C . PRO A 1 78 ? 8.275 -8.673 -27.753 1.00 86.44 78 PRO A C 1
ATOM 607 O O . PRO A 1 78 ? 7.393 -8.838 -28.602 1.00 86.44 78 PRO A O 1
ATOM 610 N N . ILE A 1 79 ? 9.567 -8.691 -28.060 1.00 89.00 79 ILE A N 1
ATOM 611 C CA . ILE A 1 79 ? 10.120 -8.936 -29.392 1.00 89.00 79 ILE A CA 1
ATOM 612 C C . ILE A 1 79 ? 11.146 -10.056 -29.294 1.00 89.00 79 ILE A C 1
ATOM 614 O O . ILE A 1 79 ? 12.022 -10.026 -28.431 1.00 89.00 79 ILE A O 1
ATOM 618 N N . ALA A 1 80 ? 11.070 -11.003 -30.222 1.00 89.69 80 ALA A N 1
ATOM 619 C CA . ALA A 1 80 ? 12.083 -12.029 -30.373 1.00 89.69 80 ALA A CA 1
ATOM 620 C C . ALA A 1 80 ? 13.357 -11.446 -30.995 1.00 89.69 80 ALA A C 1
ATOM 622 O O . ALA A 1 80 ? 13.332 -10.957 -32.129 1.00 89.69 80 ALA A O 1
ATOM 623 N N . VAL A 1 81 ? 14.477 -11.543 -30.288 1.00 90.19 81 VAL A N 1
ATOM 624 C CA . VAL A 1 81 ? 15.773 -11.025 -30.737 1.00 90.19 81 VAL A CA 1
ATOM 625 C C . VAL A 1 81 ? 16.850 -12.104 -30.768 1.00 90.19 81 VAL A C 1
ATOM 627 O O . VAL A 1 81 ? 16.796 -13.084 -30.027 1.00 90.19 81 VAL A O 1
ATOM 630 N N . ASN A 1 82 ? 17.850 -11.924 -31.631 1.00 88.06 82 ASN A N 1
ATOM 631 C CA . ASN A 1 82 ? 19.058 -12.749 -31.624 1.00 88.06 82 ASN A CA 1
ATOM 632 C C . ASN A 1 82 ? 20.039 -12.300 -30.517 1.00 88.06 82 ASN A C 1
ATOM 634 O O . ASN A 1 82 ? 19.772 -11.367 -29.758 1.00 88.06 82 ASN A O 1
ATOM 638 N N . SER A 1 83 ? 21.210 -12.940 -30.434 1.00 82.56 83 SER A N 1
ATOM 639 C CA . SER A 1 83 ? 22.262 -12.593 -29.461 1.00 82.56 83 SER A CA 1
ATOM 640 C C . SER A 1 83 ? 22.800 -11.163 -29.591 1.00 82.56 83 SER A C 1
ATOM 642 O O . SER A 1 83 ? 23.401 -10.649 -28.651 1.00 82.56 83 SER A O 1
ATOM 644 N N . GLU A 1 84 ? 22.586 -10.517 -30.736 1.00 82.56 84 GLU A N 1
ATOM 645 C CA . GLU A 1 84 ? 23.004 -9.143 -31.024 1.00 82.56 84 GLU A CA 1
ATOM 646 C C . GLU A 1 84 ? 21.886 -8.119 -30.747 1.00 82.56 84 GLU A C 1
ATOM 648 O O . GLU A 1 84 ? 22.081 -6.922 -30.955 1.00 82.56 84 GLU A O 1
ATOM 653 N N . GLY A 1 85 ? 20.711 -8.561 -30.278 1.00 81.31 85 GLY A N 1
ATOM 654 C CA . GLY A 1 85 ? 19.552 -7.694 -30.041 1.00 81.31 85 GLY A CA 1
ATOM 655 C C . GLY A 1 85 ? 18.817 -7.284 -31.323 1.00 81.31 85 GLY A C 1
ATOM 656 O O . GLY A 1 85 ? 18.051 -6.319 -31.326 1.00 81.31 85 GLY A O 1
ATOM 657 N N . GLN A 1 86 ? 19.049 -7.977 -32.438 1.00 86.56 86 GLN A N 1
ATOM 658 C CA . GLN A 1 86 ? 18.338 -7.721 -33.688 1.00 86.56 86 GLN A CA 1
ATOM 659 C C . GLN A 1 86 ? 17.023 -8.496 -33.719 1.00 86.56 86 GLN A C 1
ATOM 661 O O . GLN A 1 86 ? 16.985 -9.680 -33.386 1.00 86.56 86 GLN A O 1
ATOM 666 N N . ASP A 1 87 ? 15.961 -7.811 -34.141 1.00 87.06 87 ASP A N 1
ATOM 667 C CA . ASP A 1 87 ? 14.625 -8.377 -34.328 1.00 87.06 87 ASP A CA 1
ATOM 668 C C . ASP A 1 87 ? 14.677 -9.545 -35.324 1.00 87.06 87 ASP A C 1
ATOM 670 O O . ASP A 1 87 ? 15.153 -9.399 -36.450 1.00 87.06 87 ASP A O 1
ATOM 674 N N . THR A 1 88 ? 14.207 -10.710 -34.888 1.00 86.81 88 THR A N 1
ATOM 675 C CA . THR A 1 88 ? 14.211 -11.947 -35.682 1.00 86.81 88 THR A CA 1
ATOM 676 C C . THR A 1 88 ? 12.944 -12.115 -36.520 1.00 86.81 88 THR A C 1
ATOM 678 O O . THR A 1 88 ? 12.849 -13.064 -37.296 1.00 86.81 88 THR A O 1
ATOM 681 N N . GLY A 1 89 ? 11.942 -11.245 -36.343 1.00 81.88 89 GLY A N 1
ATOM 682 C CA . GLY A 1 89 ? 10.616 -11.389 -36.947 1.00 81.88 89 GLY A CA 1
ATOM 683 C C . GLY A 1 89 ? 9.765 -12.513 -36.342 1.00 81.88 89 GLY A C 1
ATOM 684 O O . GLY A 1 89 ? 8.617 -12.693 -36.749 1.00 81.88 89 GLY A O 1
ATOM 685 N N . GLN A 1 90 ? 10.289 -13.265 -35.368 1.00 86.00 90 GLN A N 1
ATOM 686 C CA . GLN A 1 90 ? 9.520 -14.252 -34.613 1.00 86.00 90 GLN A CA 1
ATOM 687 C C . GLN A 1 90 ? 8.624 -13.566 -33.572 1.00 86.00 90 GLN A C 1
ATOM 689 O O . GLN A 1 90 ? 8.881 -12.448 -33.117 1.00 86.00 90 GLN A O 1
ATOM 694 N N . SER A 1 91 ? 7.551 -14.244 -33.163 1.00 84.94 91 SER A N 1
ATOM 695 C CA . SER A 1 91 ? 6.652 -13.705 -32.144 1.00 84.94 91 SER A CA 1
ATOM 696 C C . SER A 1 91 ? 7.312 -13.748 -30.766 1.00 84.94 91 SER A C 1
ATOM 698 O O . SER A 1 91 ? 7.462 -14.818 -30.176 1.00 84.94 91 SER A O 1
ATOM 700 N N . GLY A 1 92 ? 7.642 -12.578 -30.210 1.00 83.12 92 GLY A N 1
ATOM 701 C CA . GLY A 1 92 ? 8.141 -12.470 -28.835 1.00 83.12 92 GLY A CA 1
ATOM 702 C C . GLY A 1 92 ? 7.168 -13.062 -27.807 1.00 83.12 92 GLY A C 1
ATOM 703 O O . GLY A 1 92 ? 7.589 -13.689 -26.842 1.00 83.12 92 GLY A O 1
ATOM 704 N N . TRP A 1 93 ? 5.859 -12.982 -28.065 1.00 82.75 93 TRP A N 1
ATOM 705 C CA . TRP A 1 93 ? 4.828 -13.603 -27.224 1.00 82.75 93 TRP A CA 1
ATOM 706 C C . TRP A 1 93 ? 4.941 -15.128 -27.144 1.00 82.75 93 TRP A C 1
ATOM 708 O O . TRP A 1 93 ? 4.631 -15.716 -26.113 1.00 82.75 93 TRP A O 1
ATOM 718 N N . GLN A 1 94 ? 5.394 -15.785 -28.215 1.00 83.06 94 GLN A N 1
ATOM 719 C CA . GLN A 1 94 ? 5.589 -17.237 -28.208 1.00 83.06 94 GLN A CA 1
ATOM 720 C C . GLN A 1 94 ? 6.823 -17.637 -27.395 1.00 83.06 94 GLN A C 1
ATOM 722 O O . GLN A 1 94 ? 6.778 -18.645 -26.695 1.00 83.06 94 GLN A O 1
ATOM 727 N N . ILE A 1 95 ? 7.892 -16.836 -27.455 1.00 81.88 95 ILE A N 1
ATOM 728 C CA . ILE A 1 95 ? 9.118 -17.060 -26.672 1.00 81.88 95 ILE A CA 1
ATOM 729 C C . ILE A 1 95 ? 8.870 -16.790 -25.186 1.00 81.88 95 ILE A C 1
ATOM 731 O O . ILE A 1 95 ? 9.375 -17.522 -24.340 1.00 81.88 95 ILE A O 1
ATOM 735 N N . TRP A 1 96 ? 8.062 -15.776 -24.860 1.00 80.62 96 TRP A N 1
ATOM 736 C CA . TRP A 1 96 ? 7.754 -15.442 -23.469 1.00 80.62 96 TRP A CA 1
ATOM 737 C C . TRP A 1 96 ? 6.973 -16.556 -22.761 1.00 80.62 96 TRP A C 1
ATOM 739 O O . TRP A 1 96 ? 7.128 -16.776 -21.561 1.00 80.62 96 TRP A O 1
ATOM 749 N N . GLY A 1 97 ? 6.183 -17.316 -23.522 1.00 74.50 97 GLY A N 1
ATOM 750 C CA . GLY A 1 97 ? 5.417 -18.445 -23.012 1.00 74.50 97 GLY A CA 1
ATOM 751 C C . GLY A 1 97 ? 4.192 -18.001 -22.213 1.00 74.50 97 GLY A C 1
ATOM 752 O O . GLY A 1 97 ? 3.655 -16.925 -22.425 1.00 74.50 97 GLY A O 1
ATOM 753 N N . LYS A 1 98 ? 3.702 -18.866 -21.316 1.00 70.12 98 LYS A N 1
ATOM 754 C CA . LYS A 1 98 ? 2.491 -18.608 -20.504 1.00 70.12 98 LYS A CA 1
ATOM 755 C C . LYS A 1 98 ? 2.779 -17.906 -19.174 1.00 70.12 98 LYS A C 1
ATOM 757 O O . LYS A 1 98 ? 1.851 -17.441 -18.519 1.00 70.12 98 LYS A O 1
ATOM 762 N N . ASP A 1 99 ? 4.043 -17.888 -18.762 1.00 67.44 99 ASP A N 1
ATOM 763 C CA . ASP A 1 99 ? 4.503 -17.285 -17.514 1.00 67.44 99 ASP A CA 1
ATOM 764 C C . ASP A 1 99 ? 5.096 -15.906 -17.813 1.00 67.44 99 ASP A C 1
ATOM 766 O O . ASP A 1 99 ? 6.305 -15.741 -17.972 1.00 67.44 99 ASP A O 1
ATOM 770 N N . HIS A 1 100 ? 4.222 -14.905 -17.906 1.00 68.00 100 HIS A N 1
ATOM 771 C CA . HIS A 1 100 ? 4.632 -13.533 -18.206 1.00 68.00 100 HIS A CA 1
ATOM 772 C C . HIS A 1 100 ? 5.353 -12.856 -17.027 1.00 68.00 100 HIS A C 1
ATOM 774 O O . HIS A 1 100 ? 5.733 -11.697 -17.128 1.00 68.00 100 HIS A O 1
ATOM 780 N N . THR A 1 101 ? 5.569 -13.548 -15.903 1.00 63.88 101 THR A N 1
ATOM 781 C CA . THR A 1 101 ? 6.200 -12.959 -14.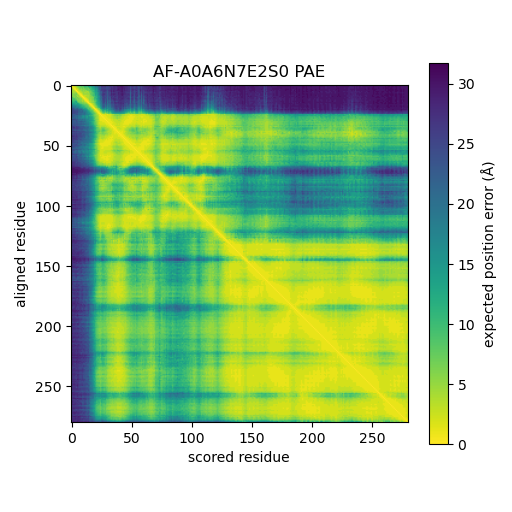710 1.00 63.88 101 THR A CA 1
ATOM 782 C C . THR A 1 101 ? 7.711 -12.756 -14.857 1.00 63.88 101 THR A C 1
ATOM 784 O O . THR A 1 101 ? 8.331 -12.057 -14.060 1.00 63.88 101 THR A O 1
ATOM 787 N N . LYS A 1 102 ? 8.330 -13.325 -15.903 1.00 72.88 102 LYS A N 1
ATOM 788 C CA . LYS A 1 102 ? 9.786 -13.304 -16.105 1.00 72.88 102 LYS A CA 1
ATOM 789 C C . LYS A 1 102 ? 10.167 -12.427 -17.284 1.00 72.88 102 LYS A C 1
ATOM 791 O O . LYS A 1 102 ? 10.149 -12.860 -18.434 1.00 72.88 102 LYS A O 1
ATOM 796 N N . LEU A 1 103 ? 10.560 -11.192 -16.988 1.00 75.38 103 LEU A N 1
ATOM 797 C CA . LEU A 1 103 ? 11.010 -10.252 -18.016 1.00 75.38 103 LEU A CA 1
ATOM 798 C C . LEU A 1 103 ? 12.446 -10.527 -18.491 1.00 75.38 103 LEU A C 1
ATOM 800 O O . LEU A 1 103 ? 12.787 -10.244 -19.637 1.00 75.38 103 LEU A O 1
ATOM 804 N N . ARG A 1 104 ? 13.287 -11.140 -17.649 1.00 82.12 104 ARG A N 1
ATOM 805 C CA . ARG A 1 104 ? 14.666 -11.523 -18.001 1.00 82.12 104 ARG A CA 1
ATOM 806 C C . ARG A 1 104 ? 14.708 -12.869 -18.720 1.00 82.12 104 ARG A C 1
ATOM 808 O O . ARG A 1 104 ? 15.148 -13.871 -18.157 1.00 82.12 104 ARG A O 1
ATOM 815 N N . THR A 1 105 ? 14.245 -12.879 -19.960 1.00 82.06 105 THR A N 1
ATOM 816 C CA . THR A 1 105 ? 14.189 -14.081 -20.796 1.00 82.06 105 THR A CA 1
ATOM 817 C C . THR A 1 105 ? 15.170 -13.946 -21.955 1.00 82.06 105 THR A C 1
ATOM 819 O O . THR A 1 105 ? 15.204 -12.925 -22.636 1.00 8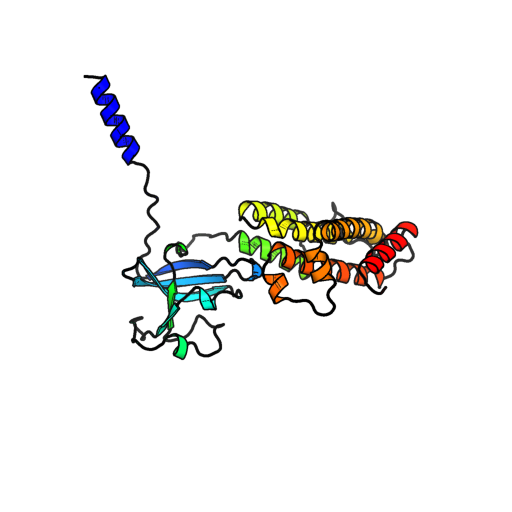2.06 105 THR A O 1
ATOM 822 N N . GLN A 1 106 ? 16.000 -14.968 -22.172 1.00 83.19 106 GLN A N 1
ATOM 823 C CA . GLN A 1 106 ? 16.959 -14.967 -23.275 1.00 83.19 106 GLN A CA 1
ATOM 824 C C . GLN A 1 106 ? 16.223 -14.932 -24.620 1.00 83.19 106 GLN A C 1
ATOM 826 O O . GLN A 1 106 ? 15.256 -15.662 -24.822 1.00 83.19 106 GLN A O 1
ATOM 831 N N . GLY A 1 107 ? 16.701 -14.094 -25.542 1.00 85.75 107 GLY A N 1
ATOM 832 C CA . GLY A 1 107 ? 16.067 -13.906 -26.847 1.00 85.75 107 GLY A CA 1
ATOM 833 C C . GLY A 1 107 ? 14.831 -13.005 -26.815 1.00 85.75 107 GLY A C 1
ATOM 834 O O . GLY A 1 107 ? 14.115 -12.947 -27.811 1.00 85.75 107 GLY A O 1
ATOM 835 N N . LEU A 1 108 ? 14.581 -12.298 -25.704 1.00 89.12 108 LEU A N 1
ATOM 836 C CA . LEU A 1 108 ? 13.535 -11.285 -25.605 1.00 89.12 108 LEU A CA 1
ATOM 837 C C . LEU A 1 108 ? 14.091 -9.905 -25.269 1.00 89.12 108 LEU A C 1
ATOM 839 O O . LEU A 1 108 ? 14.739 -9.712 -24.241 1.00 89.12 108 LEU A O 1
ATOM 843 N N . ASP A 1 109 ? 13.724 -8.947 -26.113 1.00 91.44 109 ASP A N 1
ATOM 844 C CA . ASP A 1 109 ? 13.744 -7.521 -25.806 1.00 91.44 109 ASP A CA 1
ATOM 845 C C . ASP A 1 109 ? 12.303 -6.998 -25.743 1.00 91.44 109 ASP A C 1
ATOM 847 O O . ASP A 1 109 ? 11.359 -7.662 -26.177 1.00 91.44 109 ASP A O 1
ATOM 851 N N . TYR A 1 110 ? 12.125 -5.780 -25.238 1.00 91.19 110 TYR A N 1
ATOM 852 C CA . TYR A 1 110 ? 10.806 -5.173 -25.068 1.00 91.19 110 TYR A CA 1
ATOM 853 C C . TYR A 1 110 ? 10.755 -3.775 -25.672 1.00 91.19 110 TYR A C 1
ATOM 855 O O . TYR A 1 110 ? 11.682 -2.986 -25.496 1.00 91.19 110 TYR A O 1
ATOM 863 N N . ILE A 1 111 ? 9.654 -3.441 -26.349 1.00 90.81 111 ILE A N 1
ATOM 864 C CA . ILE A 1 111 ? 9.355 -2.054 -26.728 1.00 90.81 111 ILE A CA 1
ATOM 865 C C . ILE A 1 111 ? 8.707 -1.356 -25.546 1.00 90.81 111 ILE A C 1
ATOM 867 O O . ILE A 1 111 ? 7.709 -1.842 -25.006 1.00 90.81 111 ILE A O 1
ATOM 871 N N . VAL A 1 112 ? 9.247 -0.194 -25.193 1.00 89.81 112 VAL A N 1
ATOM 872 C CA . VAL A 1 112 ? 8.728 0.670 -24.137 1.00 89.81 112 VAL A CA 1
ATOM 873 C C . VAL A 1 112 ? 8.504 2.094 -24.653 1.00 89.81 112 VAL A C 1
ATOM 875 O O . VAL A 1 112 ? 9.338 2.614 -25.402 1.00 89.81 112 VAL A O 1
ATOM 878 N N . PRO A 1 113 ? 7.408 2.760 -24.239 1.00 89.38 113 PRO A N 1
ATOM 879 C CA . PRO A 1 113 ? 7.134 4.129 -24.653 1.00 89.38 113 PRO A CA 1
ATOM 880 C C . PRO A 1 113 ? 8.204 5.108 -24.171 1.00 89.38 113 PRO A C 1
ATOM 882 O O . PRO A 1 113 ? 8.492 5.160 -22.971 1.00 89.38 113 PRO A O 1
ATOM 885 N N . ALA A 1 114 ? 8.709 5.969 -25.056 1.00 88.56 114 ALA A N 1
ATOM 886 C CA . ALA A 1 114 ? 9.748 6.937 -24.685 1.00 88.56 114 ALA A CA 1
ATOM 887 C C . ALA A 1 114 ? 9.334 7.876 -23.541 1.00 88.56 114 ALA A C 1
ATOM 889 O O . ALA A 1 114 ? 10.135 8.201 -22.670 1.00 88.56 114 ALA A O 1
ATOM 890 N N . LYS A 1 115 ? 8.049 8.247 -23.490 1.00 87.06 115 LYS A N 1
ATOM 891 C CA . LYS A 1 115 ? 7.470 9.110 -22.446 1.00 87.06 115 LYS A CA 1
ATOM 892 C C . LYS A 1 115 ? 7.516 8.525 -21.027 1.00 87.06 115 LYS A C 1
ATOM 894 O O . LYS A 1 115 ? 7.262 9.252 -20.075 1.00 87.06 115 LYS A O 1
ATOM 899 N N . ARG A 1 116 ? 7.747 7.214 -20.889 1.00 86.19 116 ARG A N 1
ATOM 900 C CA . ARG A 1 116 ? 7.835 6.510 -19.598 1.00 86.19 116 ARG A CA 1
ATOM 901 C C . ARG A 1 116 ? 9.280 6.276 -19.155 1.00 86.19 116 ARG A C 1
ATOM 903 O O . ARG A 1 116 ? 9.487 5.775 -18.053 1.00 86.19 116 ARG A O 1
ATOM 910 N N . ALA A 1 117 ? 10.255 6.603 -20.004 1.00 89.06 117 ALA A N 1
ATOM 911 C CA . ALA A 1 117 ? 11.667 6.384 -19.741 1.00 89.06 117 ALA A CA 1
ATOM 912 C C . ALA A 1 117 ? 12.289 7.574 -18.996 1.00 89.06 117 ALA A C 1
ATOM 914 O O . ALA A 1 117 ? 12.090 8.736 -19.348 1.00 89.06 117 ALA A O 1
ATOM 915 N N . MET A 1 118 ? 13.076 7.262 -17.974 1.00 88.62 118 MET A N 1
ATOM 916 C CA . MET A 1 118 ? 13.794 8.194 -17.115 1.00 88.62 118 MET A CA 1
ATOM 917 C C . MET A 1 118 ? 15.280 7.812 -17.073 1.00 88.62 118 MET A C 1
ATOM 919 O O . MET A 1 118 ? 15.614 6.625 -17.139 1.00 88.62 118 MET A O 1
ATOM 923 N N . PRO A 1 119 ? 16.197 8.786 -16.947 1.00 87.69 119 PRO A N 1
ATOM 924 C CA . PRO A 1 119 ? 17.616 8.483 -16.820 1.00 87.69 119 PRO A CA 1
ATOM 925 C C . PRO A 1 119 ? 17.920 7.702 -15.543 1.00 87.69 119 PRO A C 1
ATOM 927 O O . PRO A 1 119 ? 17.472 8.073 -14.455 1.00 87.69 119 PRO A O 1
ATOM 930 N N . LEU A 1 120 ? 18.752 6.668 -15.677 1.00 86.06 120 LEU A N 1
ATOM 931 C CA . LEU A 1 120 ? 19.353 5.954 -14.557 1.00 86.06 120 LEU A CA 1
ATOM 932 C C . LEU A 1 120 ? 20.872 5.904 -14.751 1.00 86.06 120 LEU A C 1
ATOM 934 O O . LEU A 1 120 ? 21.420 4.976 -15.341 1.00 86.06 120 LEU A O 1
ATOM 938 N N . ARG A 1 121 ? 21.557 6.954 -14.294 1.00 81.38 121 ARG A N 1
ATOM 939 C CA . ARG A 1 121 ? 23.017 7.079 -14.405 1.00 81.38 121 ARG A CA 1
ATOM 940 C C . ARG A 1 121 ? 23.716 6.545 -13.160 1.00 81.38 121 ARG A C 1
ATOM 942 O O . ARG A 1 121 ? 23.154 6.546 -12.067 1.00 81.38 121 ARG A O 1
ATOM 949 N N . ILE A 1 122 ? 24.980 6.153 -13.311 1.00 77.75 122 ILE A N 1
ATOM 950 C CA . ILE A 1 122 ? 25.834 5.788 -12.174 1.00 77.75 122 ILE A CA 1
ATOM 951 C C . ILE A 1 122 ? 25.893 6.969 -11.194 1.00 77.75 122 ILE A C 1
ATOM 953 O O . ILE A 1 122 ? 26.163 8.100 -11.593 1.00 77.75 122 ILE A O 1
ATOM 957 N N . GLY A 1 123 ? 25.614 6.696 -9.918 1.00 76.00 123 GLY A N 1
ATOM 958 C CA . GLY A 1 123 ? 25.572 7.704 -8.853 1.00 76.00 123 GLY A CA 1
ATOM 959 C C . GLY A 1 123 ? 24.283 8.533 -8.791 1.00 76.00 123 GLY A C 1
ATOM 960 O O . GLY A 1 123 ? 24.133 9.332 -7.870 1.00 76.00 123 GLY A O 1
ATOM 961 N N . GLN A 1 124 ? 23.340 8.350 -9.722 1.00 76.19 124 GLN A N 1
ATOM 962 C CA . GLN A 1 124 ? 22.040 9.014 -9.674 1.00 76.19 124 GLN A CA 1
ATOM 963 C C . GLN A 1 124 ? 21.090 8.248 -8.749 1.00 76.19 124 GLN A C 1
ATOM 965 O O . GLN A 1 124 ? 20.783 7.079 -8.979 1.00 76.19 124 GLN A O 1
ATOM 970 N N . LEU A 1 125 ? 20.597 8.931 -7.718 1.00 70.88 125 LEU A N 1
ATOM 971 C CA . LEU A 1 125 ? 19.553 8.420 -6.840 1.00 70.88 125 LEU A CA 1
ATOM 972 C C . LEU A 1 125 ? 18.196 8.867 -7.382 1.00 70.88 125 LEU A C 1
ATOM 974 O O . LEU A 1 125 ? 17.898 10.059 -7.409 1.00 70.88 125 LEU A O 1
ATOM 978 N N . ASN A 1 126 ? 17.385 7.906 -7.817 1.00 71.50 126 ASN A N 1
ATOM 979 C CA . ASN A 1 126 ? 15.992 8.148 -8.172 1.00 71.50 126 ASN A CA 1
ATOM 980 C C . ASN A 1 126 ? 15.106 7.756 -6.984 1.00 71.50 126 ASN A C 1
ATOM 982 O O . ASN A 1 126 ? 15.251 6.666 -6.431 1.00 71.50 126 ASN A O 1
ATOM 986 N N . PHE A 1 127 ? 14.193 8.645 -6.599 1.00 70.50 127 PHE A N 1
ATOM 987 C CA . PHE A 1 127 ? 13.194 8.383 -5.568 1.00 70.50 127 PHE A CA 1
ATOM 988 C C . PHE A 1 127 ? 11.842 8.130 -6.237 1.00 70.50 127 PHE A C 1
ATOM 990 O O . PHE A 1 127 ? 11.436 8.888 -7.115 1.00 70.50 127 PHE A O 1
ATOM 997 N N . ILE A 1 128 ? 11.168 7.046 -5.851 1.00 76.50 128 ILE A N 1
ATOM 998 C CA . ILE A 1 128 ? 9.874 6.652 -6.414 1.00 76.50 128 ILE A CA 1
ATOM 999 C C . ILE A 1 128 ? 8.816 6.813 -5.320 1.00 76.50 128 ILE A C 1
ATOM 1001 O O . ILE A 1 128 ? 8.529 5.872 -4.578 1.00 76.50 128 ILE A O 1
ATOM 1005 N N . ASP A 1 129 ? 8.244 8.015 -5.216 1.00 77.44 129 ASP A N 1
ATOM 1006 C CA . ASP A 1 129 ? 7.300 8.389 -4.148 1.00 77.44 129 ASP A CA 1
ATOM 1007 C C . ASP A 1 129 ? 6.140 7.399 -4.015 1.00 77.44 129 ASP A C 1
ATOM 1009 O O . ASP A 1 129 ? 5.850 6.910 -2.925 1.00 77.44 129 ASP A O 1
ATOM 1013 N N . ARG A 1 130 ? 5.514 7.041 -5.145 1.00 80.00 130 ARG A N 1
ATOM 1014 C CA . ARG A 1 130 ? 4.389 6.099 -5.185 1.00 80.00 130 ARG A CA 1
ATOM 1015 C C . ARG A 1 130 ? 4.740 4.770 -4.508 1.00 80.00 130 ARG A C 1
ATOM 1017 O O . ARG A 1 130 ? 4.064 4.331 -3.578 1.00 80.00 130 ARG A O 1
ATOM 1024 N N . TYR A 1 131 ? 5.847 4.161 -4.917 1.00 75.25 131 TYR A N 1
ATOM 1025 C CA . TYR A 1 131 ? 6.295 2.898 -4.341 1.00 75.25 131 TYR A CA 1
ATOM 1026 C C . TYR A 1 131 ? 6.610 3.024 -2.844 1.00 75.25 131 TYR A C 1
ATOM 1028 O O . TYR A 1 131 ? 6.229 2.158 -2.060 1.00 75.25 131 TYR A O 1
ATOM 1036 N N . ASN A 1 132 ? 7.224 4.128 -2.417 1.00 80.88 132 ASN A N 1
ATOM 1037 C CA . ASN A 1 132 ? 7.545 4.355 -1.008 1.00 80.88 132 ASN A CA 1
ATOM 1038 C C . ASN A 1 132 ? 6.296 4.456 -0.120 1.00 80.88 132 ASN A C 1
ATOM 1040 O O . ASN A 1 132 ? 6.279 3.879 0.971 1.00 80.88 132 ASN A O 1
ATOM 1044 N N . VAL A 1 133 ? 5.230 5.109 -0.597 1.00 88.81 133 VAL A N 1
ATOM 1045 C CA . VAL A 1 133 ? 3.936 5.151 0.106 1.00 88.81 133 VAL A CA 1
ATOM 1046 C C . VAL A 1 133 ? 3.359 3.745 0.265 1.00 88.81 133 VAL A C 1
ATOM 1048 O O . VAL A 1 133 ? 2.961 3.361 1.368 1.00 88.81 133 VAL A O 1
ATOM 1051 N N . TYR A 1 134 ? 3.369 2.943 -0.805 1.00 88.00 134 TYR A N 1
ATOM 1052 C CA . TYR A 1 134 ? 2.900 1.558 -0.743 1.00 88.00 134 TYR A CA 1
ATOM 1053 C C . TYR A 1 134 ? 3.739 0.696 0.209 1.00 88.00 134 TYR A C 1
ATOM 1055 O O . TYR A 1 134 ? 3.185 -0.059 1.007 1.00 88.00 134 TYR A O 1
ATOM 1063 N N . VAL A 1 135 ? 5.067 0.831 0.184 1.00 84.94 135 VAL A N 1
ATOM 1064 C CA . VAL A 1 135 ? 5.969 0.101 1.084 1.00 84.94 135 VAL A CA 1
ATOM 1065 C C . VAL A 1 135 ? 5.681 0.441 2.545 1.00 84.94 135 VAL A C 1
ATOM 1067 O O . VAL A 1 135 ? 5.624 -0.463 3.377 1.00 84.94 135 VAL A O 1
ATOM 1070 N N . LEU A 1 136 ? 5.464 1.716 2.879 1.00 88.50 136 LEU A N 1
ATOM 1071 C CA . LEU A 1 136 ? 5.128 2.120 4.248 1.00 88.50 136 LEU A CA 1
ATOM 1072 C C . LEU A 1 136 ? 3.778 1.549 4.698 1.00 88.50 136 LEU A C 1
ATOM 1074 O O . LEU A 1 136 ? 3.687 1.023 5.809 1.00 88.50 136 LEU A O 1
ATOM 1078 N N . TYR A 1 137 ? 2.768 1.569 3.825 1.00 92.50 137 TYR A N 1
ATOM 1079 C CA . TYR A 1 137 ? 1.481 0.918 4.080 1.00 92.50 137 TYR A CA 1
ATOM 1080 C C . TYR A 1 137 ? 1.637 -0.600 4.294 1.00 92.50 137 TYR A C 1
ATOM 1082 O O . TYR A 1 137 ? 1.148 -1.151 5.279 1.00 92.50 137 TYR A O 1
ATOM 1090 N N . SER A 1 138 ? 2.381 -1.279 3.417 1.00 88.69 138 SER A N 1
ATOM 1091 C CA . SER A 1 138 ? 2.627 -2.725 3.494 1.00 88.69 138 SER A CA 1
ATOM 1092 C C . SER A 1 138 ? 3.366 -3.117 4.780 1.00 88.69 138 SER A C 1
ATOM 1094 O O . SER A 1 138 ? 2.999 -4.086 5.443 1.00 88.69 138 SER A O 1
ATOM 1096 N N . ARG A 1 139 ? 4.349 -2.312 5.206 1.00 89.50 139 ARG A N 1
ATOM 1097 C CA . ARG A 1 139 ? 5.048 -2.498 6.487 1.00 89.50 139 ARG A CA 1
ATOM 1098 C C . ARG A 1 139 ? 4.138 -2.306 7.695 1.00 89.50 139 ARG A C 1
ATOM 1100 O O . ARG A 1 139 ? 4.325 -2.991 8.699 1.00 89.50 139 ARG A O 1
ATOM 1107 N N . TRP A 1 140 ? 3.182 -1.376 7.639 1.00 92.56 140 TRP A N 1
ATOM 1108 C CA . TRP A 1 140 ? 2.174 -1.265 8.695 1.00 92.56 140 TRP A CA 1
ATOM 1109 C C . TRP A 1 140 ? 1.358 -2.554 8.775 1.00 92.56 140 TRP A C 1
ATOM 1111 O O . TRP A 1 140 ? 1.29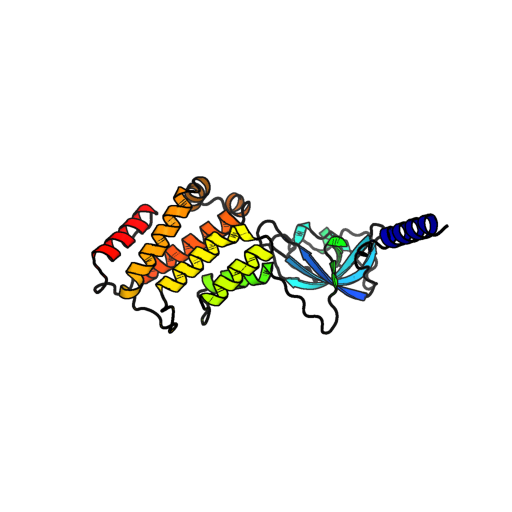9 -3.156 9.845 1.00 92.56 140 TRP A O 1
ATOM 1121 N N . LYS A 1 141 ? 0.829 -3.005 7.635 1.00 91.88 141 LYS A N 1
ATOM 1122 C CA . LYS A 1 141 ? 0.006 -4.211 7.535 1.00 91.88 141 LYS A CA 1
ATOM 1123 C C . LYS A 1 141 ? 0.730 -5.467 8.022 1.00 91.88 141 LYS A C 1
ATOM 1125 O O . LYS A 1 141 ? 0.148 -6.278 8.728 1.00 91.88 141 LYS A O 1
ATOM 1130 N N . SER A 1 142 ? 2.016 -5.618 7.707 1.00 85.75 142 SER A N 1
ATOM 1131 C CA . SER A 1 142 ? 2.829 -6.749 8.175 1.00 85.75 142 SER A CA 1
ATOM 1132 C C . SER A 1 142 ? 3.232 -6.652 9.655 1.00 85.75 142 SER A C 1
ATOM 1134 O O . SER A 1 142 ? 4.118 -7.388 10.087 1.00 85.75 142 SER A O 1
ATOM 1136 N N . ASN A 1 143 ? 2.685 -5.683 10.396 1.00 80.19 143 ASN A N 1
ATOM 1137 C CA . ASN A 1 143 ? 3.081 -5.311 11.749 1.00 80.19 143 ASN A CA 1
ATOM 1138 C C . ASN A 1 143 ? 4.607 -5.179 11.916 1.00 80.19 143 ASN A C 1
ATOM 1140 O O . ASN A 1 143 ? 5.195 -5.655 12.887 1.00 80.19 143 ASN A O 1
ATOM 1144 N N . ALA A 1 144 ? 5.278 -4.552 10.939 1.00 76.12 144 ALA A N 1
ATOM 1145 C CA . ALA A 1 144 ? 6.731 -4.443 10.955 1.00 76.12 144 ALA A CA 1
ATOM 1146 C C . ALA A 1 144 ? 7.211 -3.743 12.243 1.00 76.12 144 ALA A C 1
ATOM 1148 O O . ALA A 1 144 ? 6.626 -2.721 12.638 1.00 76.12 144 ALA A O 1
ATOM 1149 N N . PRO A 1 145 ? 8.289 -4.241 12.876 1.00 65.56 145 PRO A N 1
ATOM 1150 C CA . PRO A 1 145 ? 8.877 -3.575 14.026 1.00 65.56 145 PRO A CA 1
ATOM 1151 C C . PRO A 1 145 ? 9.436 -2.206 13.607 1.00 65.56 145 PRO A C 1
ATOM 1153 O O . PRO A 1 145 ? 9.899 -2.021 12.477 1.00 65.56 145 PRO A O 1
ATOM 1156 N N . VAL A 1 146 ? 9.410 -1.242 14.533 1.00 67.69 146 VAL A N 1
ATOM 1157 C CA . VAL A 1 146 ? 9.997 0.104 14.359 1.00 67.69 146 VAL A CA 1
ATOM 1158 C C . VAL A 1 146 ? 9.327 0.949 13.253 1.00 67.69 146 VAL A C 1
ATOM 1160 O O . VAL A 1 146 ? 9.964 1.789 12.618 1.00 67.69 146 VAL A O 1
ATOM 1163 N N . LEU A 1 147 ? 8.024 0.769 13.003 1.00 82.25 147 LEU A N 1
ATOM 1164 C CA . LEU A 1 147 ? 7.251 1.710 12.184 1.00 82.25 147 LEU A CA 1
ATOM 1165 C C . LEU A 1 147 ? 6.589 2.770 13.074 1.00 82.25 147 LEU A C 1
ATOM 1167 O O . LEU A 1 147 ? 5.570 2.503 13.709 1.00 82.25 147 LEU A O 1
ATOM 1171 N N . SER A 1 148 ? 7.161 3.975 13.116 1.00 85.88 148 SER A N 1
ATOM 1172 C CA . SER A 1 148 ? 6.583 5.086 13.877 1.00 85.88 148 SER A CA 1
ATOM 1173 C C . SER A 1 148 ? 5.372 5.700 13.171 1.00 85.88 148 SER A C 1
ATOM 1175 O O . SER A 1 148 ? 5.270 5.693 11.942 1.00 85.88 148 SER A O 1
ATOM 1177 N N . ILE A 1 149 ? 4.477 6.308 13.951 1.00 88.94 149 ILE A N 1
ATOM 1178 C CA . ILE A 1 149 ? 3.330 7.067 13.429 1.00 88.94 149 ILE A CA 1
ATOM 1179 C C . ILE A 1 149 ? 3.792 8.174 12.470 1.00 88.94 149 ILE A C 1
ATOM 1181 O O . ILE A 1 149 ? 3.160 8.397 11.440 1.00 88.94 149 ILE A O 1
ATOM 1185 N N . ASP A 1 150 ? 4.908 8.842 12.769 1.00 89.12 150 ASP A N 1
ATOM 1186 C CA . ASP A 1 150 ? 5.421 9.925 11.927 1.00 89.12 150 ASP A CA 1
ATOM 1187 C C . ASP A 1 150 ? 5.865 9.436 10.547 1.00 89.12 150 ASP A C 1
ATOM 1189 O O . ASP A 1 150 ? 5.645 10.137 9.564 1.00 89.12 150 ASP A O 1
ATOM 1193 N N . ARG A 1 151 ? 6.381 8.203 10.433 1.00 88.25 151 ARG A N 1
ATOM 1194 C CA . ARG A 1 151 ? 6.671 7.593 9.124 1.00 88.25 151 ARG A CA 1
ATOM 1195 C C . ARG A 1 151 ? 5.402 7.401 8.296 1.00 88.25 151 ARG A C 1
ATOM 1197 O O . ARG A 1 151 ? 5.427 7.653 7.096 1.00 88.25 151 ARG A O 1
ATOM 1204 N N . ILE A 1 152 ? 4.296 6.993 8.920 1.00 90.12 152 ILE A N 1
ATOM 1205 C CA . ILE A 1 152 ? 3.010 6.832 8.222 1.00 90.12 152 ILE A CA 1
ATOM 1206 C C . ILE A 1 152 ? 2.429 8.205 7.836 1.00 90.12 152 ILE A C 1
ATOM 1208 O O . ILE A 1 152 ? 1.915 8.361 6.733 1.00 90.12 152 ILE A O 1
ATOM 1212 N N . LYS A 1 153 ? 2.591 9.238 8.676 1.00 92.00 153 LYS A N 1
ATOM 1213 C CA . LYS A 1 153 ? 2.216 10.623 8.323 1.00 92.00 153 LYS A CA 1
ATOM 1214 C C . LYS A 1 153 ? 3.038 11.184 7.160 1.00 92.00 153 LYS A C 1
ATOM 1216 O O . LYS A 1 153 ? 2.494 11.904 6.328 1.00 92.00 153 LYS A O 1
ATOM 1221 N N . THR A 1 154 ? 4.331 10.857 7.071 1.00 90.06 154 THR A N 1
ATOM 1222 C CA . THR A 1 154 ? 5.137 11.191 5.886 1.00 90.06 154 THR A CA 1
ATOM 1223 C C . THR A 1 154 ? 4.532 10.554 4.636 1.00 90.06 154 THR A C 1
ATOM 1225 O O . THR A 1 154 ? 4.319 11.262 3.659 1.00 90.06 154 THR A O 1
ATOM 1228 N N . ALA A 1 155 ? 4.131 9.278 4.702 1.00 90.00 155 ALA A N 1
ATOM 1229 C CA . ALA A 1 155 ? 3.467 8.601 3.586 1.00 90.00 155 ALA A CA 1
ATOM 1230 C C . ALA A 1 155 ? 2.162 9.292 3.152 1.00 90.00 155 ALA A C 1
ATOM 1232 O O . ALA A 1 155 ? 1.839 9.299 1.970 1.00 90.00 155 ALA A O 1
ATOM 1233 N N . GLU A 1 156 ? 1.412 9.897 4.076 1.00 92.31 156 GLU A N 1
ATOM 1234 C CA . GLU A 1 156 ? 0.207 10.666 3.742 1.00 92.31 156 GLU A CA 1
ATOM 1235 C C . GLU A 1 156 ? 0.534 11.939 2.942 1.00 92.31 156 GLU A C 1
ATOM 1237 O O . GLU A 1 156 ? -0.151 12.265 1.969 1.00 92.31 156 GLU A O 1
ATOM 1242 N N . ASN A 1 157 ? 1.595 12.655 3.324 1.00 90.50 157 ASN A N 1
ATOM 1243 C CA . ASN A 1 157 ? 2.060 13.831 2.588 1.00 90.50 157 ASN A CA 1
ATOM 1244 C C . ASN A 1 157 ? 2.605 13.442 1.210 1.00 90.50 157 ASN A C 1
ATOM 1246 O O . ASN A 1 157 ? 2.228 14.052 0.208 1.00 90.50 157 ASN A O 1
ATOM 1250 N N . ASP A 1 158 ? 3.406 12.381 1.148 1.00 90.19 158 ASP A N 1
ATOM 1251 C CA . ASP A 1 158 ? 3.928 11.832 -0.103 1.00 90.19 158 ASP A CA 1
ATOM 1252 C C . ASP A 1 158 ? 2.781 11.360 -1.007 1.00 90.19 158 ASP A C 1
ATOM 1254 O O . ASP A 1 158 ? 2.794 11.608 -2.211 1.00 90.19 158 ASP A O 1
ATOM 1258 N N . ALA A 1 159 ? 1.717 10.786 -0.434 1.00 91.94 159 ALA A N 1
ATOM 1259 C CA . ALA A 1 159 ? 0.534 10.381 -1.184 1.00 91.94 159 ALA A CA 1
ATOM 1260 C C . ALA A 1 159 ? -0.174 11.565 -1.862 1.00 91.94 159 ALA A C 1
ATOM 1262 O O . ALA A 1 159 ? -0.665 11.435 -2.988 1.00 91.94 159 ALA A O 1
ATOM 1263 N N . LYS A 1 160 ? -0.218 12.730 -1.203 1.00 91.06 160 LYS A N 1
ATOM 1264 C CA . LYS A 1 160 ? -0.749 13.973 -1.787 1.00 91.06 160 LYS A CA 1
ATOM 1265 C C . LYS A 1 160 ? 0.135 14.456 -2.935 1.00 91.06 160 LYS A C 1
ATOM 1267 O O . LYS A 1 160 ? -0.387 14.753 -4.006 1.00 91.06 160 LYS A O 1
ATOM 1272 N N . MET A 1 161 ? 1.452 14.487 -2.734 1.00 87.56 161 MET A N 1
ATOM 1273 C CA . MET A 1 161 ? 2.406 14.956 -3.748 1.00 87.56 161 MET A CA 1
ATOM 1274 C C . MET A 1 161 ? 2.448 14.044 -4.980 1.00 87.56 161 MET A C 1
ATOM 1276 O O . MET A 1 161 ? 2.503 14.527 -6.108 1.00 87.56 161 MET A O 1
ATOM 1280 N N . ALA A 1 162 ? 2.351 12.731 -4.776 1.00 84.31 162 ALA A N 1
ATOM 1281 C CA . ALA A 1 162 ? 2.435 11.724 -5.829 1.00 84.31 162 ALA A CA 1
ATOM 1282 C C . ALA A 1 162 ? 1.103 11.461 -6.565 1.00 84.31 162 ALA A C 1
ATOM 1284 O O . ALA A 1 162 ? 1.016 10.535 -7.376 1.00 84.31 162 ALA A O 1
ATOM 1285 N N . GLY A 1 163 ? 0.049 12.239 -6.280 1.00 85.38 163 GLY A N 1
ATOM 1286 C CA . GLY A 1 163 ? -1.257 12.099 -6.934 1.00 85.38 163 GLY A CA 1
ATOM 1287 C C . GLY A 1 163 ? -1.999 10.804 -6.580 1.00 85.38 163 GLY A C 1
ATOM 1288 O O . GLY A 1 163 ? -2.825 10.331 -7.358 1.00 85.38 163 GLY A O 1
ATOM 1289 N N . ILE A 1 164 ? -1.711 10.222 -5.414 1.00 89.94 164 ILE A N 1
ATOM 1290 C CA . ILE A 1 164 ? -2.324 8.987 -4.893 1.00 89.94 164 ILE A CA 1
ATOM 1291 C C . ILE A 1 164 ? -3.124 9.239 -3.609 1.00 89.94 164 ILE A C 1
ATOM 1293 O O . ILE A 1 164 ? -3.329 8.342 -2.791 1.00 89.94 164 ILE A O 1
ATOM 1297 N N . SER A 1 165 ? -3.667 10.451 -3.470 1.00 93.88 165 SER A N 1
ATOM 1298 C CA . SER A 1 165 ? -4.561 10.850 -2.379 1.00 93.88 165 SER A CA 1
ATOM 1299 C C . SER A 1 165 ? -5.716 9.883 -2.072 1.00 93.88 165 SER A C 1
ATOM 1301 O O . SER A 1 165 ? -6.107 9.820 -0.908 1.00 93.88 165 SER A O 1
ATOM 1303 N N . PRO A 1 166 ? -6.254 9.085 -3.022 1.00 94.88 166 PRO A N 1
ATOM 1304 C CA . PRO A 1 166 ? -7.220 8.036 -2.691 1.00 94.88 166 PRO A CA 1
ATOM 1305 C C . PRO A 1 166 ? -6.763 7.033 -1.610 1.00 94.88 166 PRO A C 1
ATOM 1307 O O . PRO A 1 166 ? -7.622 6.414 -0.992 1.00 94.88 166 PRO A O 1
ATOM 1310 N N . MET A 1 167 ? -5.458 6.882 -1.342 1.00 94.69 167 MET A N 1
ATOM 1311 C CA . MET A 1 167 ? -4.940 6.043 -0.246 1.00 94.69 167 MET A CA 1
ATOM 1312 C C . MET A 1 167 ? -5.045 6.675 1.146 1.00 94.69 167 MET A C 1
ATOM 1314 O O . MET A 1 167 ? -4.960 5.955 2.139 1.00 94.69 167 MET A O 1
ATOM 1318 N N . ILE A 1 168 ? -5.204 7.998 1.241 1.00 96.38 168 ILE A N 1
ATOM 1319 C CA . ILE A 1 168 ? -5.130 8.740 2.511 1.00 96.38 168 ILE A CA 1
ATOM 1320 C C . ILE A 1 168 ? -6.068 8.162 3.582 1.00 96.38 168 ILE A C 1
ATOM 1322 O O . ILE A 1 168 ? -5.582 7.901 4.678 1.00 96.38 168 ILE A O 1
ATOM 1326 N N . PRO A 1 169 ? -7.347 7.841 3.298 1.00 97.56 169 PRO A N 1
ATOM 1327 C CA . PRO A 1 169 ? -8.228 7.263 4.315 1.00 97.56 169 PRO A CA 1
ATOM 1328 C C . PRO A 1 169 ? -7.726 5.933 4.904 1.00 97.56 169 PRO A C 1
ATOM 1330 O O . PRO A 1 169 ? -7.944 5.639 6.075 1.00 97.56 169 PRO A O 1
ATOM 1333 N N . ALA A 1 170 ? -7.022 5.120 4.112 1.00 97.75 170 ALA A N 1
ATOM 1334 C CA . ALA A 1 170 ? -6.427 3.876 4.596 1.00 97.75 170 ALA A CA 1
ATOM 1335 C C . ALA A 1 170 ? -5.167 4.127 5.441 1.00 97.75 170 ALA A C 1
ATOM 1337 O O . ALA A 1 170 ? -4.934 3.428 6.425 1.00 97.75 170 ALA A O 1
ATOM 1338 N N . LEU A 1 171 ? -4.377 5.152 5.103 1.00 97.31 171 LEU A N 1
ATOM 1339 C CA . LEU A 1 171 ? -3.257 5.604 5.936 1.00 97.31 171 LEU A CA 1
ATOM 1340 C C . LEU A 1 171 ? -3.749 6.194 7.268 1.00 97.31 171 LEU A C 1
ATOM 1342 O O . LEU A 1 171 ? -3.120 5.970 8.298 1.00 97.31 171 LEU A O 1
ATOM 1346 N N . GLU A 1 172 ? -4.895 6.878 7.278 1.00 97.81 172 GLU A N 1
ATOM 1347 C CA . GLU A 1 172 ? -5.541 7.359 8.507 1.00 97.81 172 GLU A CA 1
ATOM 1348 C C . GLU A 1 172 ? -5.967 6.193 9.414 1.00 97.81 172 GLU A C 1
ATOM 1350 O O . GLU A 1 172 ? -5.709 6.239 10.620 1.00 97.81 172 GLU A O 1
ATOM 1355 N N . ILE A 1 173 ? -6.521 5.110 8.846 1.00 98.38 173 ILE A N 1
ATOM 1356 C CA . ILE A 1 173 ? -6.766 3.854 9.581 1.00 98.38 173 ILE A CA 1
ATOM 1357 C C . ILE A 1 173 ? -5.458 3.309 10.155 1.00 98.38 173 ILE A C 1
ATOM 1359 O O . ILE A 1 173 ? -5.404 3.023 11.346 1.00 98.38 173 ILE A O 1
ATOM 1363 N N . ALA A 1 174 ? -4.393 3.223 9.354 1.00 96.94 174 ALA A N 1
ATOM 1364 C CA . ALA A 1 174 ? -3.098 2.716 9.807 1.00 96.94 174 ALA A CA 1
ATOM 1365 C C . ALA A 1 174 ? -2.496 3.535 10.963 1.00 96.94 174 ALA A C 1
ATOM 1367 O O . ALA A 1 174 ? -1.918 2.986 11.905 1.00 96.94 174 ALA A O 1
ATOM 1368 N N . ILE A 1 175 ? -2.655 4.860 10.918 1.00 95.69 175 ILE A N 1
ATOM 1369 C CA . ILE A 1 175 ? -2.242 5.766 11.991 1.00 95.69 175 ILE A CA 1
ATOM 1370 C C . ILE A 1 175 ? -3.063 5.508 13.257 1.00 95.69 175 ILE A C 1
ATOM 1372 O O . ILE A 1 175 ? -2.480 5.373 14.332 1.00 95.69 175 ILE A O 1
ATOM 1376 N N . LEU A 1 176 ? -4.393 5.460 13.151 1.00 97.31 176 LEU A N 1
ATOM 1377 C CA . LEU A 1 176 ? -5.285 5.236 14.294 1.00 97.31 176 LEU A CA 1
ATOM 1378 C C . LEU A 1 176 ? -5.086 3.847 14.913 1.00 97.31 176 LEU A C 1
ATOM 1380 O O . LEU A 1 176 ? -5.073 3.718 16.135 1.00 97.31 176 LEU A O 1
ATOM 1384 N N . ASP A 1 177 ? -4.859 2.835 14.082 1.00 96.56 177 ASP A N 1
ATOM 1385 C CA . ASP A 1 177 ? -4.519 1.476 14.490 1.00 96.56 177 ASP A CA 1
ATOM 1386 C C . ASP A 1 177 ? -3.207 1.455 15.282 1.00 96.56 177 ASP A C 1
ATOM 1388 O O . ASP A 1 177 ? -3.200 1.050 16.440 1.00 96.56 177 ASP A O 1
ATOM 1392 N N . ARG A 1 178 ? -2.115 2.038 14.766 1.00 93.38 178 ARG A N 1
ATOM 1393 C CA . ARG A 1 178 ? -0.860 2.148 15.537 1.00 93.38 178 ARG A CA 1
ATOM 1394 C C . ARG A 1 178 ? -1.025 2.924 16.841 1.00 93.38 178 ARG A C 1
ATOM 1396 O O . ARG A 1 178 ? -0.476 2.525 17.862 1.00 93.38 178 ARG A O 1
ATOM 1403 N N . GLN A 1 179 ? -1.806 4.001 16.831 1.00 94.31 179 GLN A N 1
ATOM 1404 C CA . GLN A 1 179 ? -2.128 4.772 18.037 1.00 94.31 179 GLN A CA 1
ATOM 1405 C C . GLN A 1 179 ? -2.994 4.013 19.044 1.00 94.31 179 GLN A C 1
ATOM 1407 O O . GLN A 1 179 ? -3.183 4.513 20.155 1.00 94.31 179 GLN A O 1
ATOM 1412 N N . SER A 1 180 ? -3.546 2.867 18.649 1.00 96.31 180 SER A N 1
ATOM 1413 C CA . SER A 1 180 ? -4.327 2.011 19.529 1.00 96.31 180 SER A CA 1
ATOM 1414 C C . SER A 1 180 ? -3.482 1.044 20.335 1.00 96.31 180 SER A C 1
ATOM 1416 O O . SER A 1 180 ? -3.916 0.619 21.398 1.00 96.31 180 SER A O 1
ATOM 1418 N N . TYR A 1 181 ? -2.260 0.761 19.893 1.00 93.94 181 TYR A N 1
ATOM 1419 C CA . TYR A 1 181 ? -1.397 -0.235 20.529 1.00 93.94 181 TYR A CA 1
ATOM 1420 C C . TYR A 1 181 ? -0.115 0.338 21.114 1.00 93.94 181 TYR A C 1
ATOM 1422 O O . TYR A 1 181 ? 0.563 -0.362 21.853 1.00 93.94 181 TYR A O 1
ATOM 1430 N N . TYR A 1 182 ? 0.237 1.581 20.789 1.00 91.50 182 TYR A N 1
ATOM 1431 C CA . TYR A 1 182 ? 1.504 2.174 21.202 1.00 91.50 182 TYR A CA 1
ATOM 1432 C C . TYR A 1 182 ? 1.323 3.592 21.721 1.00 91.50 182 TYR A C 1
ATOM 1434 O O . TYR A 1 182 ? 0.609 4.411 21.129 1.00 91.50 182 TYR A O 1
ATOM 1442 N N . ASP A 1 183 ? 2.066 3.902 22.779 1.00 88.56 183 ASP A N 1
ATOM 1443 C CA . ASP A 1 183 ? 2.165 5.249 23.301 1.00 88.56 183 ASP A CA 1
ATOM 1444 C C . ASP A 1 183 ? 2.818 6.200 22.296 1.00 88.56 183 ASP A C 1
ATOM 1446 O O . ASP A 1 183 ? 3.870 5.927 21.716 1.00 88.56 183 ASP A O 1
ATOM 1450 N N . LYS A 1 184 ? 2.182 7.356 22.088 1.00 81.31 184 LYS A N 1
ATOM 1451 C CA . LYS A 1 184 ? 2.581 8.305 21.038 1.00 81.31 184 LYS A CA 1
ATOM 1452 C C . LYS A 1 184 ? 3.914 8.993 21.317 1.00 81.31 184 LYS A C 1
ATOM 1454 O O . LYS A 1 184 ? 4.512 9.509 20.378 1.00 81.31 184 LYS A O 1
ATOM 1459 N N . VAL A 1 185 ? 4.334 9.063 22.580 1.00 81.25 185 VAL A N 1
ATOM 1460 C CA . VAL A 1 185 ? 5.542 9.784 23.000 1.00 81.25 185 VAL A CA 1
ATOM 1461 C C . VAL A 1 185 ? 6.704 8.813 23.154 1.00 81.25 185 VAL A C 1
ATOM 1463 O O . VAL A 1 185 ? 7.790 9.050 22.636 1.00 81.25 185 VAL A O 1
ATOM 1466 N N . THR A 1 186 ? 6.468 7.713 23.860 1.00 82.56 186 THR A N 1
ATOM 1467 C CA . THR A 1 186 ? 7.498 6.747 24.249 1.00 82.56 186 THR A CA 1
ATOM 1468 C C . THR A 1 186 ? 7.624 5.578 23.274 1.00 82.56 186 THR A C 1
ATOM 1470 O O . THR A 1 186 ? 8.670 4.936 23.232 1.00 82.56 186 THR A O 1
ATOM 1473 N N . GLY A 1 187 ? 6.585 5.290 22.482 1.00 81.62 187 GLY A N 1
ATOM 1474 C CA . GLY A 1 187 ? 6.532 4.123 21.597 1.00 81.62 187 GLY A CA 1
ATOM 1475 C C . GLY A 1 187 ? 6.375 2.789 22.330 1.00 81.62 187 GLY A C 1
ATOM 1476 O O . GLY A 1 187 ? 6.464 1.739 21.694 1.00 81.62 187 GLY A O 1
ATOM 1477 N N . ILE A 1 188 ? 6.158 2.814 23.649 1.00 86.38 188 ILE A N 1
ATOM 1478 C CA . ILE A 1 188 ? 5.937 1.618 24.464 1.00 86.38 188 ILE A CA 1
ATOM 1479 C C . ILE A 1 188 ? 4.571 1.016 24.098 1.00 86.38 188 ILE A C 1
ATOM 1481 O O . ILE A 1 188 ? 3.607 1.772 23.950 1.00 86.38 188 ILE A O 1
ATOM 1485 N N . PRO A 1 189 ? 4.472 -0.315 23.917 1.00 90.75 189 PRO A N 1
ATOM 1486 C CA . PRO A 1 189 ? 3.193 -0.963 23.675 1.00 90.75 189 PRO A CA 1
ATOM 1487 C C . PRO A 1 189 ? 2.287 -0.869 24.906 1.00 90.75 189 PRO A C 1
ATOM 1489 O O . PRO A 1 189 ? 2.736 -1.063 26.035 1.00 90.75 189 PRO A O 1
ATOM 1492 N N . TYR A 1 190 ? 1.013 -0.597 24.660 1.00 93.38 190 TYR A N 1
ATOM 1493 C CA . TYR A 1 190 ? -0.043 -0.643 25.661 1.00 93.38 190 TYR A CA 1
ATOM 1494 C C . TYR A 1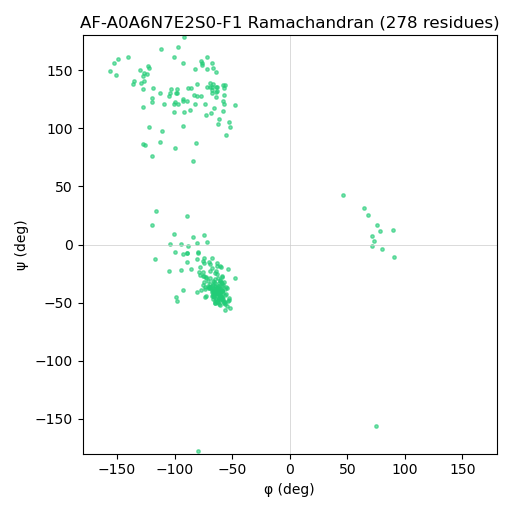 190 ? -0.363 -2.086 26.059 1.00 93.38 190 TYR A C 1
ATOM 1496 O O . TYR A 1 190 ? -0.219 -3.007 25.251 1.00 93.38 190 TYR A O 1
ATOM 1504 N N . GLN A 1 191 ? -0.819 -2.277 27.296 1.00 95.31 191 GLN A N 1
ATOM 1505 C CA . GLN A 1 191 ? -1.531 -3.496 27.671 1.00 95.31 191 GLN A CA 1
ATOM 1506 C C . GLN A 1 191 ? -2.894 -3.548 26.952 1.00 95.31 191 GLN A C 1
ATOM 1508 O O . GLN A 1 191 ? -3.434 -2.494 26.587 1.00 95.31 191 GLN A O 1
ATOM 1513 N N . PRO A 1 192 ? -3.491 -4.735 26.746 1.00 96.25 192 PRO A N 1
ATOM 1514 C CA . PRO A 1 192 ? -4.742 -4.859 25.997 1.00 96.25 192 PRO A CA 1
ATOM 1515 C C . PRO A 1 192 ? -5.886 -3.995 26.549 1.00 96.25 192 PRO A C 1
ATOM 1517 O O . PRO A 1 192 ? -6.650 -3.413 25.777 1.00 96.25 192 PRO A O 1
ATOM 1520 N N . GLU A 1 193 ? -5.994 -3.842 27.872 1.00 96.50 193 GLU A N 1
ATOM 1521 C CA . GLU A 1 193 ? -6.995 -2.979 28.501 1.00 96.50 193 GLU A CA 1
ATOM 1522 C C . GLU A 1 193 ? -6.805 -1.487 28.182 1.00 96.50 193 GLU A C 1
ATOM 1524 O O . GLU A 1 193 ? -7.786 -0.748 28.046 1.00 96.50 193 GLU A O 1
ATOM 1529 N N . GLU A 1 194 ? -5.556 -1.048 28.021 1.00 96.25 194 GLU A N 1
ATOM 1530 C CA . GLU A 1 194 ? -5.190 0.334 27.707 1.00 96.25 194 GLU A CA 1
ATOM 1531 C C . GLU A 1 194 ? -5.478 0.656 26.232 1.00 96.25 194 GLU A C 1
ATOM 1533 O O . GLU A 1 194 ? -5.808 1.795 25.896 1.00 96.25 194 GLU A O 1
ATOM 1538 N N . SER A 1 195 ? -5.449 -0.350 25.352 1.00 97.06 195 SER A N 1
ATOM 1539 C CA . SER A 1 195 ? -5.778 -0.211 23.928 1.00 97.06 195 SER A CA 1
ATOM 1540 C C . SER A 1 195 ? -7.260 0.069 23.653 1.00 97.06 195 SER A C 1
ATOM 1542 O O . SER A 1 195 ? -7.596 0.731 22.666 1.00 97.06 195 SER A O 1
ATOM 1544 N N . ILE A 1 196 ? -8.167 -0.390 24.521 1.00 97.94 196 ILE A N 1
ATOM 1545 C CA . ILE A 1 196 ? -9.625 -0.334 24.310 1.00 97.94 196 ILE A CA 1
ATOM 1546 C C . ILE A 1 196 ? -10.159 1.067 23.942 1.00 97.94 196 ILE A C 1
ATOM 1548 O O . ILE A 1 196 ? -10.801 1.190 22.892 1.00 97.94 196 ILE A O 1
ATOM 1552 N N . PRO A 1 197 ? -9.912 2.147 24.712 1.00 97.00 197 PRO A N 1
ATOM 1553 C CA . PRO A 1 197 ? -10.433 3.478 24.373 1.00 97.00 197 PRO A CA 1
ATOM 1554 C C . PRO A 1 197 ? -9.866 4.044 23.061 1.00 97.00 197 PRO A C 1
ATOM 1556 O O . PRO A 1 197 ? -10.479 4.914 22.434 1.00 97.00 197 PRO A O 1
ATOM 1559 N N . HIS A 1 198 ? -8.698 3.578 22.624 1.00 97.31 198 HIS A N 1
ATOM 1560 C CA . HIS A 1 198 ? -8.103 3.996 21.358 1.00 97.31 198 HIS A CA 1
ATOM 1561 C C . HIS A 1 198 ? -8.717 3.240 20.177 1.00 97.31 198 HIS A C 1
ATOM 1563 O O . HIS A 1 198 ? -9.077 3.864 19.176 1.00 97.31 198 HIS A O 1
ATOM 1569 N N . LEU A 1 199 ? -8.955 1.935 20.340 1.00 98.19 199 LEU A N 1
ATOM 1570 C CA . LEU A 1 199 ? -9.679 1.122 19.365 1.00 98.19 199 LEU A CA 1
ATOM 1571 C C . LEU A 1 199 ? -11.091 1.659 19.126 1.00 98.19 199 LEU A C 1
ATOM 1573 O O . LEU A 1 199 ? -11.537 1.736 17.984 1.00 98.19 199 LEU A O 1
ATOM 1577 N N . VAL A 1 200 ? -11.776 2.131 20.168 1.00 98.38 200 VAL A N 1
ATOM 1578 C CA . VAL A 1 200 ? -13.083 2.786 20.015 1.00 98.38 200 VAL A CA 1
ATOM 1579 C C . VAL A 1 200 ? -13.027 3.962 19.031 1.00 98.38 200 VAL A C 1
ATOM 1581 O O . VAL A 1 200 ? -13.915 4.089 18.183 1.00 98.38 200 VAL A O 1
ATOM 1584 N N . LYS A 1 201 ? -11.981 4.799 19.100 1.00 98.00 201 LYS A N 1
ATOM 1585 C CA . LYS A 1 201 ? -11.787 5.940 18.184 1.00 98.00 201 LYS A CA 1
ATOM 1586 C C . LYS A 1 201 ? -11.507 5.478 16.757 1.00 98.00 201 LYS A C 1
ATOM 1588 O O . LYS A 1 201 ? -12.047 6.054 15.813 1.00 98.00 201 LYS A O 1
ATOM 1593 N N . LEU A 1 202 ? -10.695 4.434 16.600 1.00 98.50 202 LEU A N 1
ATOM 1594 C CA . LEU A 1 202 ? -10.444 3.803 15.306 1.00 98.50 202 LEU A CA 1
ATOM 1595 C C . LEU A 1 202 ? -11.753 3.309 14.670 1.00 98.50 202 LEU A C 1
ATOM 1597 O O . LEU A 1 202 ? -12.031 3.605 13.507 1.00 98.50 202 LEU A O 1
ATOM 1601 N N . PHE A 1 203 ? -12.601 2.616 15.431 1.00 98.56 203 PHE A N 1
ATOM 1602 C CA . PHE A 1 203 ? -13.860 2.093 14.901 1.00 98.56 203 PHE A CA 1
ATOM 1603 C C . PHE A 1 203 ? -14.935 3.163 14.684 1.00 98.56 203 PHE A C 1
ATOM 1605 O O . PHE A 1 203 ? -15.736 3.011 13.760 1.00 98.56 203 PHE A O 1
ATOM 1612 N N . ASP A 1 204 ? -14.923 4.273 15.429 1.00 98.38 204 ASP A N 1
ATOM 1613 C CA . ASP A 1 204 ? -15.753 5.448 15.116 1.00 98.38 204 ASP A CA 1
ATOM 1614 C C . ASP A 1 204 ? -15.373 6.035 13.735 1.00 98.38 204 ASP A C 1
ATOM 1616 O O . ASP A 1 204 ? -16.246 6.366 12.920 1.00 98.38 204 ASP A O 1
ATOM 1620 N N . TYR A 1 205 ? -14.073 6.097 13.423 1.00 98.38 205 TYR A N 1
ATOM 1621 C CA . TYR A 1 205 ? -13.584 6.519 12.107 1.00 98.38 205 TYR A CA 1
ATOM 1622 C C . TYR A 1 205 ? -13.995 5.537 10.996 1.00 98.38 205 TYR A C 1
ATOM 1624 O O . TYR A 1 205 ? -14.568 5.955 9.987 1.00 98.38 205 TYR A O 1
ATOM 1632 N N . ILE A 1 206 ? -13.785 4.229 11.189 1.00 98.50 206 ILE A N 1
ATOM 1633 C CA . ILE A 1 206 ? -14.161 3.195 10.205 1.00 98.50 206 ILE A CA 1
ATOM 1634 C C . ILE A 1 206 ? -15.664 3.238 9.907 1.00 98.50 206 ILE A C 1
ATOM 1636 O O . ILE A 1 206 ? -16.075 3.220 8.745 1.00 98.50 206 ILE A O 1
ATOM 1640 N N . GLN A 1 207 ? -16.507 3.338 10.938 1.00 97.69 207 GLN A N 1
ATOM 1641 C CA . GLN A 1 207 ? -17.955 3.447 10.754 1.00 97.69 207 GLN A CA 1
ATOM 1642 C C . GLN A 1 207 ? -18.343 4.705 9.973 1.00 97.69 207 GLN A C 1
ATOM 1644 O O . GLN A 1 207 ? -19.258 4.656 9.149 1.00 97.69 207 GLN A O 1
ATOM 1649 N N . THR A 1 208 ? -17.627 5.811 10.182 1.00 97.31 208 THR A N 1
ATOM 1650 C CA . THR A 1 208 ? -17.817 7.044 9.412 1.00 97.31 208 THR A CA 1
ATOM 1651 C C . THR A 1 208 ? -17.479 6.836 7.934 1.00 97.31 208 THR A C 1
ATOM 1653 O O . THR A 1 208 ? -18.305 7.180 7.087 1.00 97.31 208 THR A O 1
ATOM 1656 N N . GLN A 1 209 ? -16.346 6.197 7.616 1.00 97.31 209 GLN A N 1
ATOM 1657 C CA . GLN A 1 209 ? -15.967 5.875 6.230 1.00 97.31 209 GLN A CA 1
ATOM 1658 C C . GLN A 1 209 ? -17.018 4.992 5.543 1.00 97.31 209 GLN A C 1
ATOM 1660 O O . GLN A 1 209 ? -17.473 5.301 4.443 1.00 97.31 209 GLN A O 1
ATOM 1665 N N . LEU A 1 210 ? -17.480 3.934 6.218 1.00 97.44 210 LEU A N 1
ATOM 1666 C CA . LEU A 1 210 ? -18.505 3.032 5.681 1.00 97.44 210 LEU A CA 1
ATOM 1667 C C . LEU A 1 210 ? -19.875 3.712 5.522 1.00 97.44 210 LEU A C 1
ATOM 1669 O O . LEU A 1 210 ? -20.649 3.357 4.636 1.00 97.44 210 LEU A O 1
ATOM 1673 N N . LYS A 1 211 ? -20.208 4.685 6.374 1.00 96.62 211 LYS A N 1
ATOM 1674 C CA . LYS A 1 211 ? -21.460 5.444 6.258 1.00 96.62 211 LYS A CA 1
ATOM 1675 C C . LYS A 1 211 ? -21.421 6.437 5.094 1.00 96.62 211 LYS A C 1
ATOM 1677 O O . LYS A 1 211 ? -22.439 6.632 4.437 1.00 96.62 211 LYS A O 1
ATOM 1682 N N . GLN A 1 212 ? -20.274 7.072 4.865 1.00 97.00 212 GLN A N 1
ATOM 1683 C CA . GLN A 1 212 ? -20.085 8.052 3.793 1.00 97.00 212 GLN A CA 1
ATOM 1684 C C . GLN A 1 212 ? -19.970 7.404 2.408 1.00 97.00 212 GLN A C 1
ATOM 1686 O O . GLN A 1 212 ? -20.265 8.057 1.410 1.00 97.00 212 GLN A O 1
ATOM 1691 N N . ASP A 1 213 ? -19.576 6.131 2.344 1.00 96.94 213 ASP A N 1
ATOM 1692 C CA . ASP A 1 213 ? -19.364 5.394 1.100 1.00 96.94 213 ASP A CA 1
ATOM 1693 C C . ASP A 1 213 ? -20.187 4.084 1.095 1.00 96.94 213 ASP A C 1
ATOM 1695 O O . ASP A 1 213 ? -19.701 3.020 1.498 1.00 96.94 213 ASP A O 1
ATOM 1699 N N . PRO A 1 214 ? -21.470 4.138 0.675 1.00 95.75 214 PRO A N 1
ATOM 1700 C CA . PRO A 1 214 ? -22.353 2.971 0.688 1.00 95.75 214 PRO A CA 1
ATOM 1701 C C . PRO A 1 214 ? -21.861 1.812 -0.184 1.00 95.75 214 PRO A C 1
ATOM 1703 O O . PRO A 1 214 ? -22.118 0.651 0.143 1.00 95.75 214 PRO A O 1
ATOM 1706 N N . GLU A 1 215 ? -21.154 2.106 -1.279 1.00 95.69 215 GLU A N 1
ATOM 1707 C CA . GLU A 1 215 ? -20.608 1.072 -2.158 1.00 95.69 215 GLU A CA 1
ATOM 1708 C C . GLU A 1 215 ? -19.424 0.366 -1.491 1.00 95.69 215 GLU A C 1
ATOM 1710 O O . GLU A 1 215 ? -19.401 -0.864 -1.467 1.00 95.69 215 GLU A O 1
ATOM 1715 N N . LEU A 1 216 ? -18.502 1.105 -0.857 1.00 96.94 216 LEU A N 1
ATOM 1716 C CA . LEU A 1 216 ? -17.464 0.513 -0.005 1.00 96.94 216 LEU A CA 1
ATOM 1717 C C . LEU A 1 216 ? -18.077 -0.391 1.069 1.00 96.94 216 LEU A C 1
ATOM 1719 O O . LEU A 1 216 ? -17.643 -1.528 1.236 1.00 96.94 216 LEU A O 1
ATOM 1723 N N . ASN A 1 217 ? -19.102 0.086 1.778 1.00 96.75 217 ASN A N 1
ATOM 1724 C CA . ASN A 1 217 ? -19.763 -0.680 2.836 1.00 96.75 217 ASN A CA 1
ATOM 1725 C C . ASN A 1 217 ? -20.371 -1.986 2.306 1.00 96.75 217 ASN A C 1
ATOM 1727 O O . ASN A 1 217 ? -20.183 -3.055 2.891 1.00 96.75 217 ASN A O 1
ATOM 1731 N N . LYS A 1 218 ? -21.048 -1.921 1.155 1.00 96.00 218 LYS A N 1
ATOM 1732 C CA . LYS A 1 218 ? -21.599 -3.096 0.477 1.00 96.00 218 LYS A CA 1
ATOM 1733 C C . LYS A 1 218 ? -20.505 -4.083 0.063 1.00 96.00 218 LYS A C 1
ATOM 1735 O O . LYS A 1 218 ? -20.660 -5.281 0.296 1.00 96.00 218 LYS A O 1
ATOM 1740 N N . LEU A 1 219 ? -19.420 -3.598 -0.543 1.00 96.31 219 LEU A N 1
ATOM 1741 C CA . LEU A 1 219 ? -18.303 -4.427 -1.002 1.00 96.31 219 LEU A CA 1
ATOM 1742 C C . LEU A 1 219 ? -17.561 -5.081 0.165 1.00 96.31 219 LEU A C 1
ATOM 1744 O O . LEU A 1 219 ? -17.286 -6.278 0.119 1.00 96.31 219 LEU A O 1
ATOM 1748 N N . TRP A 1 220 ? -17.285 -4.326 1.229 1.00 96.19 220 TRP A N 1
ATOM 1749 C CA . TRP A 1 220 ? -16.564 -4.816 2.400 1.00 96.19 220 TRP A CA 1
ATOM 1750 C C . TRP A 1 220 ? -17.357 -5.888 3.164 1.00 96.19 220 TRP A C 1
ATOM 1752 O O . TRP A 1 220 ? -16.792 -6.911 3.555 1.00 96.19 220 TRP A O 1
ATOM 1762 N N . ARG A 1 221 ? -18.679 -5.712 3.312 1.00 94.62 221 ARG A N 1
ATOM 1763 C CA . ARG A 1 221 ? -19.563 -6.665 4.016 1.00 94.62 221 ARG A CA 1
ATOM 1764 C C . ARG A 1 221 ? -19.965 -7.890 3.196 1.00 94.62 221 ARG A C 1
ATOM 1766 O O . ARG A 1 221 ? -20.636 -8.782 3.719 1.00 94.62 221 ARG A O 1
ATOM 1773 N N . ALA A 1 222 ? -19.621 -7.947 1.911 1.00 94.19 222 ALA A N 1
ATOM 1774 C CA . ALA A 1 222 ? -19.989 -9.075 1.068 1.00 94.19 222 ALA A CA 1
ATOM 1775 C C . ALA A 1 222 ? -19.313 -10.368 1.558 1.00 94.19 222 ALA A C 1
ATOM 1777 O O . ALA A 1 222 ? -18.091 -10.434 1.663 1.00 94.19 222 ALA A O 1
ATOM 1778 N N . LYS A 1 223 ? -20.101 -11.432 1.786 1.00 88.31 223 LYS A N 1
ATOM 1779 C CA . LYS A 1 223 ? -19.580 -12.756 2.196 1.00 88.31 223 LYS A CA 1
ATOM 1780 C C . LYS A 1 223 ? -18.520 -13.299 1.235 1.00 88.31 223 LYS A C 1
ATOM 1782 O O . LYS A 1 223 ? -17.570 -13.945 1.657 1.00 88.31 223 LYS A O 1
ATOM 1787 N N . LYS A 1 224 ? -18.710 -13.054 -0.063 1.00 93.50 224 LYS A N 1
ATOM 1788 C CA . LYS A 1 224 ? -17.734 -13.324 -1.117 1.00 93.50 224 LYS A CA 1
ATOM 1789 C C . LYS A 1 224 ? -17.465 -12.007 -1.829 1.00 93.50 224 LYS A C 1
ATOM 1791 O O . LYS A 1 224 ? -18.299 -11.552 -2.609 1.00 93.50 224 LYS A O 1
ATOM 1796 N N . ARG A 1 225 ? -16.339 -11.376 -1.500 1.00 92.81 225 ARG A N 1
ATOM 1797 C CA . ARG A 1 225 ? -15.970 -10.067 -2.041 1.00 92.81 225 ARG A CA 1
ATOM 1798 C C . ARG A 1 225 ? -15.573 -10.175 -3.508 1.00 92.81 225 ARG A C 1
ATOM 1800 O O . ARG A 1 225 ? -14.821 -11.070 -3.894 1.00 92.81 225 ARG A O 1
ATOM 1807 N N . ASP A 1 226 ? -16.080 -9.249 -4.312 1.00 93.44 226 ASP A N 1
ATOM 1808 C CA . ASP A 1 226 ? -15.675 -9.096 -5.705 1.00 93.44 226 ASP A CA 1
ATOM 1809 C C . ASP A 1 226 ? -14.366 -8.301 -5.761 1.00 93.44 226 ASP A C 1
ATOM 1811 O O . ASP A 1 226 ? -14.357 -7.074 -5.857 1.00 93.44 226 ASP A O 1
ATOM 1815 N N . TRP A 1 227 ? -13.245 -9.015 -5.661 1.00 90.00 227 TRP A N 1
ATOM 1816 C CA . TRP A 1 227 ? -11.919 -8.402 -5.707 1.00 90.00 227 TRP A CA 1
ATOM 1817 C C . TRP A 1 227 ? -11.616 -7.725 -7.038 1.00 90.00 227 TRP A C 1
ATOM 1819 O O . TRP A 1 227 ? -10.838 -6.776 -7.061 1.00 90.00 227 TRP A O 1
ATOM 1829 N N . LYS A 1 228 ? -12.248 -8.159 -8.135 1.00 90.31 228 LYS A N 1
ATOM 1830 C CA . LYS A 1 228 ? -12.096 -7.481 -9.421 1.00 90.31 228 LYS A CA 1
ATOM 1831 C C . LYS A 1 228 ? -12.675 -6.075 -9.321 1.00 90.31 228 LYS A C 1
ATOM 1833 O O . LYS A 1 228 ? -11.960 -5.120 -9.594 1.00 90.31 228 LYS A O 1
ATOM 1838 N N . LYS A 1 229 ? -13.908 -5.954 -8.825 1.00 92.00 229 LYS A N 1
ATOM 1839 C CA . LYS A 1 229 ? -14.565 -4.660 -8.614 1.00 92.00 229 LYS A CA 1
ATOM 1840 C C . LYS A 1 229 ? -13.866 -3.796 -7.561 1.00 92.00 229 LYS A C 1
ATOM 1842 O O . LYS A 1 229 ? -13.720 -2.595 -7.743 1.00 92.00 229 LYS A O 1
ATOM 1847 N N . ILE A 1 230 ? -13.396 -4.394 -6.466 1.00 93.44 230 ILE A N 1
ATOM 1848 C CA . ILE A 1 230 ? -12.652 -3.667 -5.423 1.00 93.44 230 ILE A CA 1
ATOM 1849 C C . ILE A 1 230 ? -11.354 -3.066 -5.987 1.00 93.44 230 ILE A C 1
ATOM 1851 O O . ILE A 1 230 ? -11.018 -1.930 -5.660 1.00 93.44 230 ILE A O 1
ATOM 1855 N N . ASN A 1 231 ? -10.652 -3.794 -6.862 1.00 90.00 231 ASN A N 1
ATOM 1856 C CA . ASN A 1 231 ? -9.398 -3.344 -7.473 1.00 90.00 231 ASN A CA 1
ATOM 1857 C C . ASN A 1 231 ? -9.566 -2.195 -8.483 1.00 90.00 231 ASN A C 1
ATOM 1859 O O . ASN A 1 231 ? -8.574 -1.543 -8.805 1.00 90.00 231 ASN A O 1
ATOM 1863 N N . GLU A 1 232 ? -10.782 -1.910 -8.960 1.00 89.50 232 GLU A N 1
ATOM 1864 C CA . GLU A 1 232 ? -11.045 -0.803 -9.898 1.00 89.50 232 GLU A CA 1
ATOM 1865 C C . GLU A 1 232 ? -10.834 0.579 -9.255 1.00 89.50 232 GLU A C 1
ATOM 1867 O O . GLU A 1 232 ? -10.619 1.565 -9.959 1.00 89.50 232 GLU A O 1
ATOM 1872 N N . SER A 1 233 ? -10.859 0.660 -7.921 1.00 92.50 233 SER A N 1
ATOM 1873 C CA . SER A 1 233 ? -10.677 1.894 -7.160 1.00 92.50 233 SER A CA 1
ATOM 1874 C C . SER A 1 233 ? -9.590 1.719 -6.108 1.00 92.50 233 SER A C 1
ATOM 1876 O O . SER A 1 233 ? -9.733 0.943 -5.164 1.00 92.50 233 SER A O 1
ATOM 1878 N N . MET A 1 234 ? -8.522 2.512 -6.221 1.00 92.12 234 MET A N 1
ATOM 1879 C CA . MET A 1 234 ? -7.444 2.538 -5.232 1.00 92.12 234 MET A CA 1
ATOM 1880 C C . MET A 1 234 ? -7.975 2.843 -3.822 1.00 92.12 234 MET A C 1
ATOM 1882 O O . MET A 1 234 ? -7.618 2.148 -2.875 1.00 92.12 234 MET A O 1
ATOM 1886 N N . LYS A 1 235 ? -8.890 3.815 -3.683 1.00 95.69 235 LYS A N 1
ATOM 1887 C CA . LYS A 1 235 ? -9.530 4.127 -2.393 1.00 95.69 235 LYS A CA 1
ATOM 1888 C C . LYS A 1 235 ? -10.237 2.904 -1.818 1.00 95.69 235 LYS A C 1
ATOM 1890 O O . LYS A 1 235 ? -10.042 2.571 -0.654 1.00 95.69 235 LYS A O 1
ATOM 1895 N N . THR A 1 236 ? -11.063 2.248 -2.630 1.00 96.62 236 THR A N 1
ATOM 1896 C CA . THR A 1 236 ? -11.887 1.117 -2.191 1.00 96.62 236 THR A CA 1
ATOM 1897 C C . THR A 1 236 ? -11.018 -0.069 -1.800 1.00 96.62 236 THR A C 1
ATOM 1899 O O . THR A 1 236 ? -11.236 -0.641 -0.737 1.00 96.62 236 THR A O 1
ATOM 1902 N N . TYR A 1 237 ? -10.009 -0.396 -2.610 1.00 95.69 237 TYR A N 1
ATOM 1903 C CA . TYR A 1 237 ? -9.058 -1.459 -2.307 1.00 95.69 237 TYR A CA 1
ATOM 1904 C C . TYR A 1 237 ? -8.371 -1.250 -0.957 1.00 95.69 237 TYR A C 1
ATOM 1906 O O . TYR A 1 237 ? -8.468 -2.109 -0.083 1.00 95.69 237 TYR A O 1
ATOM 1914 N N . PHE A 1 238 ? -7.715 -0.102 -0.769 1.00 96.81 238 PHE A N 1
ATOM 1915 C CA . PHE A 1 238 ? -6.933 0.131 0.442 1.00 96.81 238 PHE A CA 1
ATOM 1916 C C . PHE A 1 238 ? -7.808 0.315 1.680 1.00 96.81 238 PHE A C 1
ATOM 1918 O O . PHE A 1 238 ? -7.403 -0.099 2.758 1.00 96.81 238 PHE A O 1
ATOM 1925 N N . LEU A 1 239 ? -9.020 0.869 1.555 1.00 97.81 239 LEU A N 1
ATOM 1926 C CA . LEU A 1 239 ? -9.954 0.912 2.681 1.00 97.81 239 LEU A CA 1
ATOM 1927 C C . LEU A 1 239 ? -10.447 -0.482 3.075 1.00 97.81 239 LEU A C 1
ATOM 1929 O O . LEU A 1 239 ? -10.463 -0.782 4.261 1.00 97.81 239 LEU A O 1
ATOM 1933 N N . VAL A 1 240 ? -10.820 -1.341 2.118 1.00 97.62 240 VAL A N 1
ATOM 1934 C CA . VAL A 1 240 ? -11.207 -2.733 2.426 1.00 97.62 240 VAL A CA 1
ATOM 1935 C C . VAL A 1 240 ? -10.075 -3.442 3.164 1.00 97.62 240 VAL A C 1
ATOM 1937 O O . VAL A 1 240 ? -10.303 -4.023 4.222 1.00 97.62 240 VAL A O 1
ATOM 1940 N N . ASP A 1 241 ? -8.863 -3.341 2.625 1.00 96.94 241 ASP A N 1
ATOM 1941 C CA . ASP A 1 241 ? -7.676 -4.000 3.161 1.00 96.94 241 ASP A CA 1
ATOM 1942 C C . ASP A 1 241 ? -7.290 -3.477 4.557 1.00 96.94 241 ASP A C 1
ATOM 1944 O O . ASP A 1 241 ? -7.013 -4.260 5.464 1.00 96.94 241 ASP A O 1
ATOM 1948 N N . ALA A 1 242 ? -7.336 -2.158 4.764 1.00 98.25 242 ALA A N 1
ATOM 1949 C CA . ALA A 1 242 ? -7.009 -1.548 6.048 1.00 98.25 242 ALA A CA 1
ATOM 1950 C C . ALA A 1 242 ? -8.066 -1.841 7.124 1.00 98.25 242 ALA A C 1
ATOM 1952 O O . ALA A 1 242 ? -7.714 -2.068 8.281 1.00 98.25 242 ALA A O 1
ATOM 1953 N N . ILE A 1 243 ? -9.355 -1.865 6.758 1.00 98.31 243 ILE A N 1
ATOM 1954 C CA . ILE A 1 243 ? -10.433 -2.224 7.690 1.00 98.31 243 ILE A CA 1
ATOM 1955 C C . ILE A 1 243 ? -10.293 -3.686 8.125 1.00 98.31 243 ILE A C 1
ATOM 1957 O O . ILE A 1 243 ? -10.452 -3.972 9.309 1.00 98.31 243 ILE A O 1
ATOM 1961 N N . ASP A 1 244 ? -9.973 -4.603 7.207 1.00 97.12 244 ASP A N 1
ATOM 1962 C CA . ASP A 1 244 ? -9.736 -6.009 7.555 1.00 97.12 244 ASP A CA 1
ATOM 1963 C C . ASP A 1 244 ? -8.589 -6.159 8.559 1.00 97.12 244 ASP A C 1
ATOM 1965 O O . ASP A 1 244 ? -8.731 -6.871 9.554 1.00 97.12 244 ASP A O 1
ATOM 1969 N N . GLN A 1 245 ? -7.476 -5.453 8.333 1.00 97.44 245 GLN A N 1
ATOM 1970 C CA . GLN A 1 245 ? -6.339 -5.475 9.251 1.00 97.44 245 GLN A CA 1
ATOM 1971 C C . GLN A 1 245 ? -6.713 -4.918 10.632 1.00 97.44 245 GLN A C 1
ATOM 1973 O O . GLN A 1 245 ? -6.406 -5.545 11.643 1.00 97.44 245 GLN A O 1
ATOM 1978 N N . ALA A 1 246 ? -7.414 -3.781 10.685 1.00 98.00 246 ALA A N 1
ATOM 1979 C CA . ALA A 1 246 ? -7.865 -3.170 11.936 1.00 98.00 246 ALA A CA 1
ATOM 1980 C C . ALA A 1 246 ? -8.827 -4.081 12.719 1.00 98.00 246 ALA A C 1
ATOM 1982 O O . ALA A 1 246 ? -8.732 -4.186 13.941 1.00 98.00 246 ALA A O 1
ATOM 1983 N N . VAL A 1 247 ? -9.742 -4.768 12.025 1.00 97.56 247 VAL A N 1
ATOM 1984 C CA . VAL A 1 247 ? -10.624 -5.774 12.636 1.00 97.56 247 VAL A CA 1
ATOM 1985 C C . VAL A 1 247 ? -9.810 -6.931 13.202 1.00 97.56 247 VAL A C 1
ATOM 1987 O O . VAL A 1 247 ? -9.982 -7.255 14.373 1.00 97.56 247 VAL A O 1
ATOM 1990 N N . SER A 1 248 ? -8.890 -7.498 12.418 1.00 96.31 248 SER A N 1
ATOM 1991 C CA . SER A 1 248 ? -8.054 -8.615 12.864 1.00 96.31 248 SER A CA 1
ATOM 1992 C C . SER A 1 248 ? -7.201 -8.248 14.082 1.00 96.31 248 SER A C 1
ATOM 1994 O O . SER A 1 248 ? -7.077 -9.051 15.005 1.00 96.31 248 SER A O 1
ATOM 1996 N N . ASN A 1 249 ? -6.630 -7.042 14.110 1.00 96.12 249 ASN A N 1
ATOM 1997 C CA . ASN A 1 249 ? -5.856 -6.555 15.251 1.00 96.12 249 ASN A CA 1
ATOM 1998 C C . ASN A 1 249 ? -6.747 -6.395 16.494 1.00 96.12 249 ASN A C 1
ATOM 2000 O O . ASN A 1 249 ? -6.353 -6.766 17.603 1.00 96.12 249 ASN A O 1
ATOM 2004 N N . ALA A 1 250 ? -7.961 -5.862 16.326 1.00 97.31 250 ALA A N 1
ATOM 2005 C CA . ALA A 1 250 ? -8.902 -5.670 17.423 1.00 97.31 250 ALA A CA 1
ATOM 2006 C C . ALA A 1 250 ? -9.416 -7.000 17.993 1.00 97.31 250 ALA A C 1
ATOM 2008 O O . ALA A 1 250 ? -9.543 -7.128 19.208 1.00 97.31 250 ALA A O 1
ATOM 2009 N N . GLU A 1 251 ? -9.671 -7.997 17.142 1.00 96.12 251 GLU A N 1
ATOM 2010 C CA . GLU A 1 251 ? -9.979 -9.367 17.570 1.00 96.12 251 GLU A CA 1
ATOM 2011 C C . GLU A 1 251 ? -8.817 -9.972 18.366 1.00 96.12 251 GLU A C 1
ATOM 2013 O O . GLU A 1 251 ? -9.049 -10.547 19.428 1.00 96.12 251 GLU A O 1
ATOM 2018 N N . GLY A 1 252 ? -7.574 -9.775 17.908 1.00 95.00 252 GLY A N 1
ATOM 2019 C CA . GLY A 1 252 ? -6.373 -10.177 18.644 1.00 95.00 252 GLY A CA 1
ATOM 2020 C C . GLY A 1 252 ? -6.325 -9.561 20.043 1.00 95.00 252 GLY A C 1
ATOM 2021 O O . GLY A 1 252 ? -6.253 -10.285 21.030 1.00 95.00 252 GLY A O 1
ATOM 2022 N N . CYS A 1 253 ? -6.500 -8.243 20.141 1.00 94.94 253 CYS A N 1
ATOM 2023 C CA . CYS A 1 253 ? -6.547 -7.526 21.418 1.00 94.94 253 CYS A CA 1
ATOM 2024 C C . CYS A 1 253 ? -7.646 -8.043 22.360 1.00 94.94 253 CYS A C 1
ATOM 2026 O O . CYS A 1 253 ? -7.428 -8.170 23.559 1.00 94.94 253 CYS A O 1
ATOM 2028 N N . LEU A 1 254 ? -8.838 -8.334 21.829 1.00 95.56 254 LEU A N 1
ATOM 2029 C CA . LEU A 1 254 ? -9.972 -8.835 22.614 1.00 95.56 254 LEU A CA 1
ATOM 2030 C C . LEU A 1 254 ? -9.830 -10.305 23.026 1.00 95.56 254 LEU A C 1
ATOM 2032 O O . LEU A 1 254 ? -10.577 -10.752 23.896 1.00 95.56 254 LEU A O 1
ATOM 2036 N N . SER A 1 255 ? -8.916 -11.046 22.397 1.00 93.69 255 SER A N 1
ATOM 2037 C CA . SER A 1 255 ? -8.576 -12.418 22.784 1.00 93.69 255 SER A CA 1
ATOM 2038 C C . SER A 1 255 ? -7.611 -12.488 23.973 1.00 93.69 255 SER A C 1
ATOM 2040 O O . SER A 1 255 ? -7.443 -13.559 24.557 1.00 93.69 255 SER A O 1
ATOM 2042 N N . GLU A 1 256 ? -7.004 -11.358 24.340 1.00 93.31 256 GLU A N 1
ATOM 2043 C CA . GLU A 1 256 ? -6.123 -11.218 25.497 1.00 93.31 256 GLU A CA 1
ATOM 2044 C C . GLU A 1 256 ? -6.894 -10.782 26.760 1.00 93.31 256 GLU A C 1
ATOM 2046 O O . GLU A 1 256 ? -8.116 -10.588 26.746 1.00 93.31 256 GLU A O 1
ATOM 2051 N N . ASP A 1 257 ? -6.180 -10.649 27.882 1.00 90.88 257 ASP A N 1
ATOM 2052 C CA . ASP A 1 257 ? -6.768 -10.200 29.145 1.00 90.88 257 ASP A CA 1
ATOM 2053 C C . ASP A 1 257 ? -7.186 -8.726 29.052 1.00 90.88 257 ASP A C 1
ATOM 2055 O O . ASP A 1 257 ? -6.363 -7.824 28.939 1.00 90.88 257 ASP A O 1
ATOM 2059 N N . THR A 1 258 ? -8.497 -8.493 29.106 1.00 92.62 258 THR A N 1
ATOM 2060 C CA . THR A 1 258 ? -9.113 -7.160 29.079 1.00 92.62 258 THR A CA 1
ATOM 2061 C C . THR A 1 258 ? -9.938 -6.886 30.340 1.00 92.62 258 THR A C 1
ATOM 2063 O O . THR A 1 258 ? -10.761 -5.969 30.351 1.00 92.62 258 THR A O 1
ATOM 2066 N N . GLU A 1 259 ? -9.742 -7.655 31.422 1.00 91.12 259 GLU A N 1
ATOM 2067 C CA . GLU A 1 259 ? -10.555 -7.571 32.648 1.00 91.12 259 GLU A CA 1
ATOM 2068 C C . GLU A 1 259 ? -10.502 -6.192 33.317 1.00 91.12 259 GLU A C 1
ATOM 2070 O O . GLU A 1 259 ? -11.478 -5.750 33.926 1.00 91.12 259 GLU A O 1
ATOM 2075 N N . LYS A 1 260 ? -9.374 -5.490 33.176 1.00 94.50 260 LYS A N 1
ATOM 2076 C CA . LYS A 1 260 ? -9.146 -4.158 33.756 1.00 94.50 260 LYS A CA 1
ATOM 2077 C C . LYS A 1 260 ? -9.601 -3.003 32.864 1.00 94.50 260 LYS A C 1
ATOM 2079 O O . LYS A 1 260 ? -9.466 -1.846 33.261 1.00 94.50 260 LYS A O 1
ATOM 2084 N N . ALA A 1 261 ? -10.128 -3.287 31.675 1.00 95.56 261 ALA A N 1
ATOM 2085 C CA . ALA A 1 261 ? -10.599 -2.248 30.769 1.00 95.56 261 ALA A CA 1
ATOM 2086 C C . ALA A 1 261 ? -11.816 -1.510 31.342 1.00 95.56 261 ALA A C 1
ATOM 2088 O O . ALA A 1 261 ? -12.634 -2.093 32.057 1.00 95.56 261 ALA A O 1
ATOM 2089 N N . ASP A 1 262 ? -11.992 -0.238 30.965 1.00 96.44 262 ASP A N 1
ATOM 2090 C CA . ASP A 1 262 ? -13.226 0.489 31.277 1.00 96.44 262 ASP A CA 1
ATOM 2091 C C . ASP A 1 262 ? -14.438 -0.282 30.701 1.00 96.44 262 ASP A C 1
ATOM 2093 O O . ASP A 1 262 ? -14.522 -0.484 29.481 1.00 96.44 262 ASP A O 1
ATOM 2097 N N . PRO A 1 263 ? -15.411 -0.704 31.536 1.00 96.50 263 PRO A N 1
ATOM 2098 C CA . PRO A 1 263 ? -16.516 -1.539 31.073 1.00 96.50 263 PRO A CA 1
ATOM 2099 C C . PRO A 1 263 ? -17.409 -0.875 30.017 1.00 96.50 263 PRO A C 1
ATOM 2101 O O . PRO A 1 263 ? -18.024 -1.570 29.202 1.00 96.50 263 PRO A O 1
ATOM 2104 N N . LYS A 1 264 ? -17.522 0.461 30.019 1.00 97.69 264 LYS A N 1
ATOM 2105 C CA . LYS A 1 264 ? -18.317 1.205 29.032 1.00 97.69 264 LYS A CA 1
ATOM 2106 C C . LYS A 1 264 ? -17.607 1.227 27.686 1.00 97.69 264 LYS A C 1
ATOM 2108 O O . LYS A 1 264 ? -18.256 0.952 26.676 1.00 97.69 264 LYS A O 1
ATOM 2113 N N . GLU A 1 265 ? -16.305 1.501 27.672 1.00 97.50 265 GLU A N 1
ATOM 2114 C CA . GLU A 1 265 ? -15.502 1.512 26.443 1.00 97.50 265 GLU A CA 1
ATOM 2115 C C . GLU A 1 265 ? -15.386 0.106 25.845 1.00 97.50 265 GLU A C 1
ATOM 2117 O O . GLU A 1 265 ? -15.636 -0.079 24.652 1.00 97.50 265 GLU A O 1
ATOM 2122 N N . LEU A 1 266 ? -15.149 -0.917 26.674 1.00 97.44 266 LEU A N 1
ATOM 2123 C CA . LEU A 1 266 ? -15.113 -2.311 26.223 1.00 97.44 266 LEU A CA 1
ATOM 2124 C C . LEU A 1 266 ? -16.450 -2.734 25.603 1.00 97.44 266 LEU A C 1
ATOM 2126 O O . LEU A 1 266 ? -16.494 -3.334 24.526 1.00 97.44 266 LEU A O 1
ATOM 2130 N N . LYS A 1 267 ? -17.571 -2.386 26.248 1.00 97.25 267 LYS A N 1
ATOM 2131 C CA . LYS A 1 267 ? -18.909 -2.647 25.703 1.00 97.25 267 LYS A CA 1
ATOM 2132 C C . LYS A 1 267 ? -19.145 -1.891 24.393 1.00 97.25 267 LYS A C 1
ATOM 2134 O O . LYS A 1 267 ? -19.757 -2.452 23.481 1.00 97.25 267 LYS A O 1
ATOM 2139 N N . LYS A 1 268 ? -18.676 -0.643 24.284 1.00 98.12 268 LYS A N 1
ATOM 2140 C CA . LYS A 1 268 ? -18.787 0.161 23.061 1.00 98.12 268 LYS A CA 1
ATOM 2141 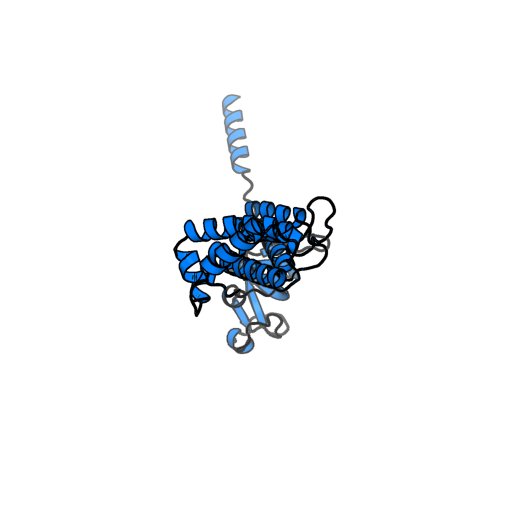C C . LYS A 1 268 ? -18.007 -0.480 21.914 1.00 98.12 268 LYS A C 1
ATOM 2143 O O . LYS A 1 268 ? -18.612 -0.714 20.869 1.00 98.12 268 LYS A O 1
ATOM 2148 N N . LEU A 1 269 ? -16.744 -0.853 22.128 1.00 98.12 269 LEU A N 1
ATOM 2149 C CA . LEU A 1 269 ? -15.916 -1.534 21.129 1.00 98.12 269 LEU A CA 1
ATOM 2150 C C . LEU A 1 269 ? -16.580 -2.824 20.639 1.00 98.12 269 LEU A C 1
ATOM 2152 O O . LEU A 1 269 ? -16.772 -3.017 19.436 1.00 98.12 269 LEU A O 1
ATOM 2156 N N . LYS A 1 270 ? -17.030 -3.672 21.574 1.00 97.31 270 LYS A N 1
ATOM 2157 C CA . LYS A 1 270 ? -17.737 -4.914 21.235 1.00 97.31 270 LYS A CA 1
ATOM 2158 C C . LYS A 1 270 ? -19.005 -4.649 20.420 1.00 97.31 270 LYS A C 1
ATOM 2160 O O . LYS A 1 270 ? -19.299 -5.358 19.458 1.00 97.31 270 LYS A O 1
ATOM 2165 N N . SER A 1 271 ? -19.754 -3.600 20.757 1.00 97.38 271 SER A N 1
ATOM 2166 C CA . SER A 1 271 ? -20.932 -3.195 19.987 1.00 97.38 271 SER A CA 1
ATOM 2167 C C . SER A 1 271 ? -20.576 -2.689 18.586 1.00 97.38 271 SER A C 1
ATOM 2169 O O . SER A 1 271 ? -21.297 -3.002 17.637 1.00 97.38 271 SER A O 1
ATOM 2171 N N . GLN A 1 272 ? -19.496 -1.917 18.434 1.00 97.75 272 GLN A N 1
ATOM 2172 C CA . GLN A 1 272 ? -19.040 -1.410 17.137 1.00 97.75 272 GLN A CA 1
ATOM 2173 C C . GLN A 1 272 ? -18.641 -2.564 16.212 1.00 97.75 272 GLN A C 1
ATOM 2175 O O . GLN A 1 272 ? -19.135 -2.641 15.088 1.00 97.75 272 GLN A O 1
ATOM 2180 N N . LEU A 1 273 ? -17.829 -3.500 16.707 1.00 96.81 273 LEU A N 1
ATOM 2181 C CA . LEU A 1 273 ? -17.411 -4.703 15.982 1.00 96.81 273 LEU A CA 1
ATOM 2182 C C . LEU A 1 273 ? -18.606 -5.599 15.617 1.00 96.81 273 LEU A C 1
ATOM 2184 O O . LEU A 1 273 ? -18.748 -6.019 14.467 1.00 96.81 273 LEU A O 1
ATOM 2188 N N . LYS A 1 274 ? -19.552 -5.805 16.541 1.00 95.94 274 LYS A N 1
ATOM 2189 C CA . LYS A 1 274 ? -20.788 -6.547 16.247 1.00 95.94 274 LYS A CA 1
ATOM 2190 C C . LYS A 1 274 ? -21.631 -5.867 15.164 1.00 95.94 274 LYS A C 1
ATOM 2192 O O . LYS A 1 274 ? -22.165 -6.545 14.289 1.00 95.94 274 LYS A O 1
ATOM 2197 N N . ALA A 1 275 ? -21.727 -4.535 15.169 1.00 92.75 275 ALA A N 1
ATOM 2198 C CA . ALA A 1 275 ? -22.405 -3.780 14.110 1.00 92.75 275 ALA A CA 1
ATOM 2199 C C . ALA A 1 275 ? -21.696 -3.909 12.749 1.00 92.75 275 ALA A C 1
ATOM 2201 O O . ALA A 1 275 ? -22.324 -3.781 11.693 1.00 92.75 275 ALA A O 1
ATOM 2202 N N . LEU A 1 276 ? -20.397 -4.210 12.744 1.00 91.62 276 LEU A N 1
ATOM 2203 C CA . LEU A 1 276 ? -19.634 -4.559 11.548 1.00 91.62 276 LEU A CA 1
ATOM 2204 C C . LEU A 1 276 ? -19.838 -6.019 11.093 1.00 91.62 276 LEU A C 1
ATOM 2206 O O . LEU A 1 276 ? -19.470 -6.358 9.974 1.00 91.62 276 LEU A O 1
ATOM 2210 N N . GLY A 1 277 ? -20.540 -6.841 11.878 1.00 90.12 277 GLY A N 1
ATOM 2211 C CA . GLY A 1 277 ? -20.805 -8.251 11.578 1.00 90.12 277 GLY A CA 1
ATOM 2212 C C . GLY A 1 277 ? -19.738 -9.207 12.112 1.00 90.12 277 GLY A C 1
ATOM 2213 O O . GLY A 1 277 ? -19.738 -10.378 11.734 1.00 90.12 277 GLY A O 1
ATOM 2214 N N . ILE A 1 278 ? -18.853 -8.717 12.981 1.00 90.50 278 ILE A N 1
ATOM 2215 C CA . ILE A 1 278 ? -17.781 -9.495 13.602 1.00 90.50 278 ILE A CA 1
ATOM 2216 C C . ILE A 1 278 ? -18.338 -10.292 14.783 1.00 90.50 278 ILE A C 1
ATOM 2218 O O . ILE A 1 278 ? -19.181 -9.798 15.541 1.00 90.50 278 ILE A O 1
ATOM 2222 N N . LYS A 1 279 ? -17.899 -11.547 14.909 1.00 85.31 279 LYS A N 1
ATOM 2223 C CA . LYS A 1 279 ? -18.252 -12.418 16.034 1.00 85.31 279 LYS A CA 1
ATOM 2224 C C . LYS A 1 279 ? -17.176 -12.264 17.101 1.00 85.31 279 LYS A C 1
ATOM 2226 O O . LYS A 1 279 ? -16.010 -12.471 16.802 1.00 85.31 279 LYS A O 1
ATOM 2231 N N . ILE A 1 280 ? -17.598 -11.899 18.305 1.00 79.06 280 ILE A N 1
ATOM 2232 C CA . ILE A 1 280 ? -16.750 -11.678 19.482 1.00 79.06 280 ILE A CA 1
ATOM 2233 C C . ILE A 1 280 ? -17.118 -12.720 20.522 1.00 79.06 280 ILE A C 1
ATOM 2235 O O . ILE A 1 280 ? -18.345 -12.965 20.649 1.00 79.06 280 ILE A O 1
#

Foldseek 3Di:
DVVVVVVVVVVVVVVP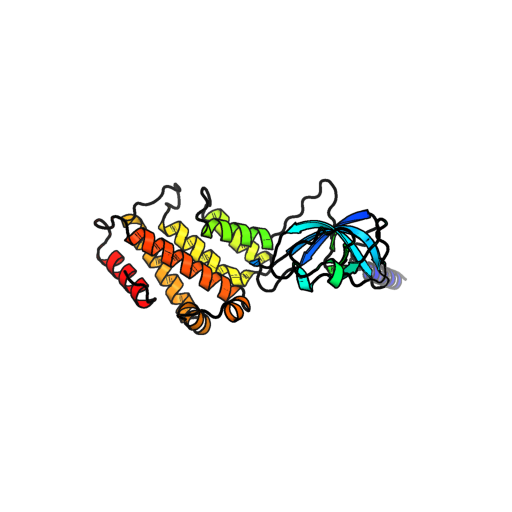PPPVPLDQDDQQFWKKFWDQDLALQQTKIFTWGFHDQDPVRWTWTQTDDMDHGNCPQPQKQKFFADPSRDGPVDHRDVQCPPCVRDSNGPRIIITHGSNRIDGDDVVDDDDDLSVLLVVLLVCLLVVPPPNALVSLVVSCVSCVVNVNNLLNLLSVLSSLLLVLQADNPPRDGDQLQSSLLSLLVSLVSLVVVCVVDVVLVVQLLDPDHPVVVQSSHNNSVSSSSSVVSSLVVNVVSVVDDNVPHDPVSNVSSVVSCVVSVHDD